Protein 8JAT (pdb70)

Structure (mmCIF, N/CA/C/O backbone):
data_8JAT
#
_entry.id   8JAT
#
_cell.length_a   111.311
_cell.length_b   111.311
_cell.length_c   80.399
_cell.angle_alpha   90.00
_cell.angle_beta   90.00
_cell.angle_gamma   120.00
#
_symmetry.space_group_name_H-M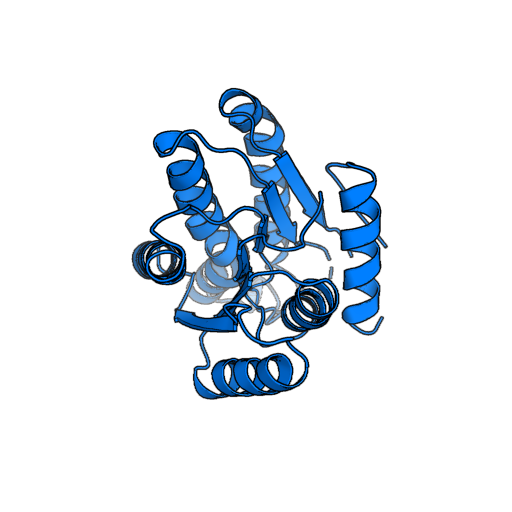   'P 61 2 2'
#
loop_
_entity.id
_entity.type
_entity.pdbx_description
1 polymer '3-ketodihydrosphingosine reductase TSC10'
2 non-polymer 'NADPH DIHYDRO-NICOTINAMIDE-ADENINE-DINUCLEOTIDE PHOSPHATE'
3 water water
#
loop_
_atom_site.group_PDB
_atom_site.id
_atom_site.type_symbol
_atom_site.label_atom_id
_atom_site.label_alt_id
_atom_site.label_comp_id
_atom_site.label_asym_id
_atom_site.label_entity_id
_atom_site.label_seq_id
_atom_site.pdbx_PDB_ins_code
_atom_site.Cartn_x
_atom_site.Cartn_y
_atom_site.Cartn_z
_atom_site.occupancy
_atom_site.B_iso_or_equiv
_atom_site.auth_seq_id
_atom_site.auth_comp_id
_atom_site.auth_asym_id
_atom_site.auth_atom_id
_atom_site.pdbx_PDB_model_num
ATOM 1 N N . TYR A 1 4 ? -4.320 -35.064 3.932 1.00 82.16 31 TYR A N 1
ATOM 2 C CA . TYR A 1 4 ? -3.021 -35.224 4.687 1.00 87.80 31 TYR A CA 1
ATOM 3 C C . TYR A 1 4 ? -3.257 -35.359 6.205 1.00 88.17 31 TYR A C 1
ATOM 4 O O . TYR A 1 4 ? -2.885 -34.430 6.955 1.00 75.06 31 TYR A O 1
ATOM 13 N N . ASP A 1 5 ? -3.840 -36.481 6.657 1.00 94.81 32 ASP A N 1
ATOM 14 C CA . ASP A 1 5 ? -3.852 -36.879 8.094 1.00 98.36 32 ASP A CA 1
ATOM 15 C C . ASP A 1 5 ? -2.821 -37.984 8.292 1.00 96.35 32 ASP A C 1
ATOM 16 O O . ASP A 1 5 ? -3.068 -39.142 7.943 1.00 83.98 32 ASP A O 1
ATOM 21 N N . PRO A 1 6 ? -1.649 -37.645 8.877 1.00 90.01 33 PRO A N 1
ATOM 22 C CA . PRO A 1 6 ? -0.567 -38.608 9.056 1.00 80.03 33 PRO A CA 1
ATOM 23 C C . PRO A 1 6 ? -0.856 -39.701 10.096 1.00 73.34 33 PRO A C 1
ATOM 24 O O . PRO A 1 6 ? -0.259 -40.759 10.001 1.00 66.22 33 PRO A O 1
ATOM 28 N N . ARG A 1 7 ? -1.762 -39.463 11.045 1.00 75.19 34 ARG A N 1
ATOM 29 C CA . ARG A 1 7 ? -1.940 -40.405 12.183 1.00 75.92 34 ARG A CA 1
ATOM 30 C C . ARG A 1 7 ? -2.445 -41.781 11.701 1.00 67.45 34 ARG A C 1
ATOM 31 O O . ARG A 1 7 ? -3.443 -41.853 10.952 1.00 63.34 34 ARG A O 1
ATOM 39 N N . GLY A 1 8 ? -1.773 -42.839 12.160 1.00 63.24 35 GLY A N 1
ATOM 40 C CA . GLY A 1 8 ? -2.096 -44.240 11.860 1.00 64.37 35 GLY A CA 1
ATOM 41 C C . GLY A 1 8 ? -1.652 -44.604 10.464 1.00 67.80 35 GLY A C 1
ATOM 42 O O . GLY A 1 8 ? -2.117 -45.638 9.965 1.00 72.01 35 GLY A O 1
ATOM 43 N N . LYS A 1 9 ? -0.770 -43.797 9.865 1.00 67.97 36 LYS A N 1
ATOM 44 C CA . LYS A 1 9 ? -0.302 -43.969 8.466 1.00 70.33 36 LYS A CA 1
ATOM 45 C C . LYS A 1 9 ? 1.185 -44.340 8.449 1.00 69.03 36 LYS A C 1
ATOM 46 O O . LYS A 1 9 ? 1.960 -43.711 9.192 1.00 79.86 36 LYS A O 1
ATOM 52 N N . HIS A 1 10 ? 1.573 -45.305 7.616 1.00 59.18 37 HIS A N 1
ATOM 53 C CA . HIS A 1 10 ? 2.988 -45.664 7.383 1.00 52.81 37 HIS A CA 1
ATOM 54 C C . HIS A 1 10 ? 3.692 -44.468 6.754 1.00 51.73 37 HIS A C 1
ATOM 55 O O . HIS A 1 10 ? 3.280 -44.065 5.673 1.00 48.97 37 HIS A O 1
ATOM 62 N N . CYS A 1 11 ? 4.711 -43.935 7.420 1.00 53.52 38 CYS A N 1
ATOM 63 C CA . CYS A 1 11 ? 5.500 -42.766 6.962 1.00 54.98 38 CYS A CA 1
ATOM 64 C C . CYS A 1 11 ? 6.953 -43.186 6.730 1.00 56.46 38 CYS A C 1
ATOM 65 O O . CYS A 1 11 ? 7.714 -43.209 7.703 1.00 62.18 38 CYS A O 1
ATOM 68 N N . TYR A 1 12 ? 7.321 -43.501 5.486 1.00 56.23 39 TYR A N 1
ATOM 69 C CA . TYR A 1 12 ? 8.662 -44.018 5.100 1.00 50.76 39 TYR A CA 1
ATOM 70 C C . TYR A 1 12 ? 9.533 -42.841 4.695 1.00 49.45 39 TYR A C 1
ATOM 71 O O . TYR A 1 12 ? 9.219 -42.211 3.693 1.00 52.87 39 TYR A O 1
ATOM 80 N N . ILE A 1 13 ? 10.572 -42.571 5.478 1.00 49.44 40 ILE A N 1
ATOM 81 C CA . ILE A 1 13 ? 11.357 -41.310 5.434 1.00 49.76 40 ILE A CA 1
ATOM 82 C C . ILE A 1 13 ? 12.814 -41.647 5.177 1.00 52.05 40 ILE A C 1
ATOM 83 O O . ILE A 1 13 ? 13.500 -42.056 6.134 1.00 55.40 40 ILE A O 1
ATOM 88 N N . THR A 1 14 ? 13.282 -41.428 3.953 1.00 50.89 41 THR A N 1
ATOM 89 C CA . THR A 1 14 ? 14.715 -41.596 3.600 1.00 46.02 41 THR A CA 1
ATOM 90 C C . THR A 1 14 ? 15.475 -40.445 4.274 1.00 44.73 41 THR A C 1
ATOM 91 O O . THR A 1 14 ? 14.887 -39.383 4.462 1.00 46.61 41 THR A O 1
ATOM 95 N N . GLY A 1 15 ? 16.706 -40.661 4.706 1.00 46.03 42 GLY A N 1
ATOM 96 C CA . GLY A 1 15 ? 17.502 -39.605 5.363 1.00 54.15 42 GLY A CA 1
ATOM 97 C C . GLY A 1 15 ? 16.923 -39.168 6.709 1.00 57.10 42 GLY A C 1
ATOM 98 O O . GLY A 1 15 ? 17.223 -38.026 7.159 1.00 58.73 42 GLY A O 1
ATOM 99 N N . GLY A 1 16 ? 16.171 -40.054 7.368 1.00 55.38 43 GLY A N 1
ATOM 100 C CA . GLY A 1 16 ? 15.480 -39.769 8.638 1.00 53.63 43 GLY A CA 1
ATOM 101 C C . GLY A 1 16 ? 16.385 -39.826 9.862 1.00 54.72 43 GLY A C 1
ATOM 102 O O . GLY A 1 16 ? 15.872 -39.565 10.967 1.00 55.73 43 GLY A O 1
ATOM 103 N N . SER A 1 17 ? 17.676 -40.141 9.706 1.00 54.85 44 SER A N 1
ATOM 104 C CA . SER A 1 17 ? 18.618 -40.328 10.840 1.00 54.10 44 SER A CA 1
ATOM 105 C C . SER A 1 17 ? 19.450 -39.063 11.068 1.00 52.46 44 SER A C 1
ATOM 106 O O . SER A 1 17 ? 20.252 -39.079 11.999 1.00 52.67 44 SER A O 1
ATOM 109 N N . SER A 1 18 ? 19.277 -38.026 10.243 1.00 56.41 45 SER A N 1
ATOM 110 C CA . SER A 1 18 ? 19.962 -36.711 10.358 1.00 60.80 45 SER A CA 1
ATOM 111 C C . SER A 1 18 ? 18.952 -35.582 10.138 1.00 63.88 45 SER A C 1
ATOM 112 O O . SER A 1 18 ? 17.757 -35.865 10.147 1.00 74.31 45 SER A O 1
ATOM 115 N N . GLY A 1 19 ? 19.442 -34.362 9.913 1.00 67.57 46 GLY A N 1
ATOM 116 C CA . GLY A 1 19 ? 18.716 -33.085 10.058 1.00 66.52 46 GLY A CA 1
ATOM 117 C C . GLY A 1 19 ? 17.223 -33.180 9.819 1.00 63.50 46 GLY A C 1
ATOM 118 O O . GLY A 1 19 ? 16.497 -33.658 10.719 1.00 66.02 46 GLY A O 1
ATOM 119 N N . LEU A 1 20 ? 16.773 -32.685 8.668 1.00 63.89 47 LEU A N 1
ATOM 120 C CA . LEU A 1 20 ? 15.334 -32.449 8.377 1.00 64.81 47 LEU A CA 1
ATOM 121 C C . LEU A 1 20 ? 14.542 -33.753 8.495 1.00 58.99 47 LEU A C 1
ATOM 122 O O . LEU A 1 20 ? 13.414 -33.686 8.975 1.00 56.37 47 LEU A O 1
ATOM 127 N N . GLY A 1 21 ? 15.106 -34.872 8.032 1.00 59.09 48 GLY A N 1
ATOM 128 C CA . GLY A 1 21 ? 14.454 -36.196 8.042 1.00 57.63 48 GLY A CA 1
ATOM 129 C C . GLY A 1 21 ? 14.158 -36.678 9.458 1.00 59.91 48 GLY A C 1
ATOM 130 O O . GLY A 1 21 ? 13.069 -37.236 9.681 1.00 59.30 48 GLY A O 1
ATOM 131 N N . LYS A 1 22 ? 15.095 -36.501 10.391 1.00 58.99 49 LYS A N 1
ATOM 132 C CA . LYS A 1 22 ? 14.902 -36.891 11.804 1.00 59.29 49 LYS A CA 1
ATOM 133 C C . LYS A 1 22 ? 13.761 -36.029 12.334 1.00 61.12 49 LYS A C 1
ATOM 134 O O . LYS A 1 22 ? 12.728 -36.584 12.757 1.00 68.23 49 LYS A O 1
ATOM 140 N N . ALA A 1 23 ? 13.939 -34.714 12.268 1.00 60.24 50 ALA A N 1
ATOM 141 C CA . ALA A 1 23 ? 12.930 -33.709 12.667 1.00 63.61 50 ALA A CA 1
ATOM 142 C C . ALA A 1 23 ? 11.512 -34.196 12.293 1.00 58.52 50 ALA A C 1
ATOM 143 O O . ALA A 1 23 ? 10.625 -34.295 13.175 1.00 58.75 50 ALA A O 1
ATOM 145 N N . LEU A 1 24 ? 11.313 -34.495 11.015 1.00 54.65 51 LEU A N 1
ATOM 146 C CA . LEU A 1 24 ? 10.014 -34.890 10.418 1.00 57.42 51 LEU A CA 1
ATOM 147 C C . LEU A 1 24 ? 9.459 -36.104 11.144 1.00 58.54 51 LEU A C 1
ATOM 148 O O . LEU A 1 24 ? 8.245 -36.132 11.357 1.00 63.02 51 LEU A O 1
ATOM 153 N N . ALA A 1 25 ? 10.311 -37.084 11.445 1.00 65.55 52 ALA A N 1
ATOM 154 C CA . ALA A 1 25 ? 9.949 -38.288 12.232 1.00 70.68 52 ALA A CA 1
ATOM 155 C C . ALA A 1 25 ? 9.491 -37.857 13.632 1.00 70.60 52 ALA A C 1
ATOM 156 O O . ALA A 1 25 ? 8.363 -38.244 14.034 1.00 68.68 52 ALA A O 1
ATOM 158 N N . GLU A 1 26 ? 10.304 -37.054 14.326 1.00 64.59 53 GLU A N 1
ATOM 159 C CA . GLU A 1 26 ? 9.938 -36.515 15.661 1.00 72.48 53 GLU A CA 1
ATOM 160 C C . GLU A 1 26 ? 8.435 -36.194 15.649 1.00 69.18 53 GLU A C 1
ATOM 161 O O . GLU A 1 26 ? 7.685 -36.764 16.459 1.00 67.61 53 GLU A O 1
ATOM 167 N N . ARG A 1 27 ? 7.972 -35.385 14.708 1.00 67.74 54 ARG A N 1
ATOM 168 C CA . ARG A 1 27 ? 6.589 -34.851 14.767 1.00 73.42 54 ARG A CA 1
ATOM 169 C C . ARG A 1 27 ? 5.591 -35.864 14.205 1.00 67.91 54 ARG A C 1
ATOM 170 O O . ARG A 1 27 ? 4.492 -35.981 14.764 1.00 72.77 54 ARG A O 1
ATOM 178 N N . LEU A 1 28 ? 5.943 -36.555 13.129 1.00 65.93 55 LEU A N 1
ATOM 179 C CA . LEU A 1 28 ? 5.052 -37.562 12.500 1.00 69.86 55 LEU A CA 1
ATOM 180 C C . LEU A 1 28 ? 4.735 -38.659 13.517 1.00 66.91 55 LEU A C 1
ATOM 181 O O . LEU A 1 28 ? 3.689 -39.299 13.359 1.00 57.92 55 LEU A O 1
ATOM 186 N N . VAL A 1 29 ? 5.614 -38.851 14.509 1.00 75.52 56 VAL A N 1
ATOM 187 C CA . VAL A 1 29 ? 5.373 -39.701 15.720 1.00 79.49 56 VAL A CA 1
ATOM 188 C C . VAL A 1 29 ? 4.435 -38.929 16.665 1.00 76.61 56 VAL A C 1
ATOM 189 O O . VAL A 1 29 ? 3.258 -39.337 16.791 1.00 70.79 56 VAL A O 1
ATOM 193 N N . LYS A 1 30 ? 4.926 -37.839 17.279 1.00 70.12 57 LYS A N 1
ATOM 194 C CA . LYS A 1 30 ? 4.168 -37.001 18.250 1.00 63.75 57 LYS A CA 1
ATOM 195 C C . LYS A 1 30 ? 2.697 -36.961 17.836 1.00 68.37 57 LYS A C 1
ATOM 196 O O . LYS A 1 30 ? 1.833 -36.959 18.726 1.00 81.15 57 LYS A O 1
ATOM 202 N 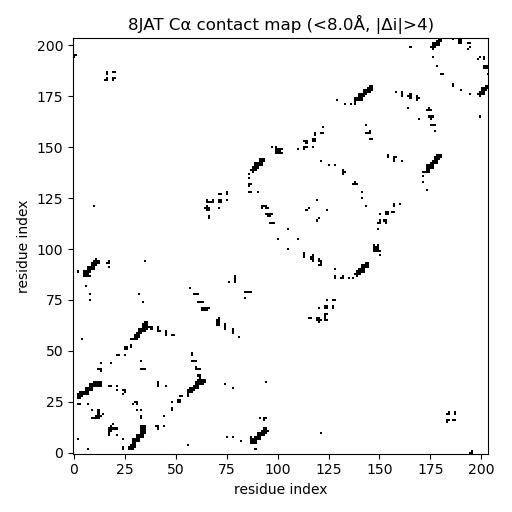N . GLN A 1 31 ? 2.441 -36.972 16.529 1.00 69.08 58 GLN A N 1
ATOM 203 C CA . GLN A 1 31 ? 1.088 -36.890 15.934 1.00 71.57 58 GLN A CA 1
ATOM 204 C C . GLN A 1 31 ? 0.419 -38.259 15.942 1.00 67.09 58 GLN A C 1
ATOM 205 O O . GLN A 1 31 ? -0.787 -38.287 16.178 1.00 77.90 58 GLN A O 1
ATOM 211 N N . GLY A 1 32 ? 1.159 -39.322 15.630 1.00 66.34 59 GLY A N 1
ATOM 212 C CA . GLY A 1 32 ? 0.742 -40.716 15.895 1.00 69.78 59 GLY A CA 1
ATOM 213 C C . GLY A 1 32 ? 0.757 -41.628 14.677 1.00 67.61 59 GLY A C 1
ATOM 214 O O . GLY A 1 32 ? -0.167 -42.477 14.580 1.00 58.95 59 GLY A O 1
ATOM 215 N N . ALA A 1 33 ? 1.809 -41.540 13.846 1.00 74.27 60 ALA A N 1
ATOM 216 C CA . ALA A 1 33 ? 1.998 -42.308 12.588 1.00 71.23 60 ALA A CA 1
ATOM 217 C C . ALA A 1 33 ? 2.745 -43.619 12.858 1.00 72.87 60 ALA A C 1
ATOM 218 O O . ALA A 1 33 ? 3.199 -43.835 13.986 1.00 83.89 60 ALA A O 1
ATOM 220 N N . HIS A 1 34 ? 2.896 -44.452 11.837 1.00 71.50 61 HIS A N 1
ATOM 221 C CA . HIS A 1 34 ? 3.913 -45.534 11.806 1.00 72.92 61 HIS A CA 1
ATOM 222 C C . HIS A 1 34 ? 5.112 -45.010 11.021 1.00 63.92 61 HIS A C 1
ATOM 223 O O . HIS A 1 34 ? 4.945 -44.718 9.828 1.00 63.85 61 HIS A O 1
ATOM 230 N N . VAL A 1 35 ? 6.252 -44.852 11.688 1.00 55.51 62 VAL A N 1
ATOM 231 C CA . VAL A 1 35 ? 7.402 -44.072 11.159 1.00 56.96 62 VAL A CA 1
ATOM 232 C C . VAL A 1 35 ? 8.587 -44.998 10.888 1.00 52.13 62 VAL A C 1
ATOM 233 O O . VAL A 1 35 ? 9.132 -45.579 11.830 1.00 47.75 62 VAL A O 1
ATOM 237 N N . THR A 1 36 ? 8.997 -45.071 9.623 1.00 55.42 63 THR A N 1
ATOM 238 C CA . THR A 1 36 ? 10.142 -45.885 9.147 1.00 54.62 63 THR A CA 1
ATOM 239 C C . THR A 1 36 ? 11.232 -44.964 8.592 1.00 49.84 63 THR A C 1
ATOM 240 O O . THR A 1 36 ? 10.973 -44.269 7.611 1.00 49.79 63 THR A O 1
ATOM 244 N N . ILE A 1 37 ? 12.382 -44.915 9.263 1.00 49.84 64 ILE A N 1
ATOM 245 C CA . ILE A 1 37 ? 13.553 -44.101 8.841 1.00 49.89 64 ILE A CA 1
ATOM 246 C C . ILE A 1 37 ? 14.510 -45.031 8.110 1.00 51.68 64 ILE A C 1
ATOM 247 O O . ILE A 1 37 ? 14.660 -46.200 8.519 1.00 48.70 64 ILE A O 1
ATOM 252 N N . VAL A 1 38 ? 15.104 -44.506 7.045 1.00 53.04 65 VAL A N 1
ATOM 253 C CA . VAL A 1 38 ? 16.158 -45.199 6.267 1.00 51.73 65 VAL A CA 1
ATOM 254 C C . VAL A 1 38 ? 17.391 -44.317 6.334 1.00 52.40 65 VAL A C 1
ATOM 255 O O . VAL A 1 38 ? 17.239 -43.084 6.422 1.00 55.62 65 VAL A O 1
ATOM 259 N N . GLY A 1 39 ? 18.550 -44.958 6.319 1.00 52.06 66 GLY A N 1
ATOM 260 C CA . GLY A 1 39 ? 19.871 -44.312 6.339 1.00 54.74 66 GLY A CA 1
ATOM 261 C C . GLY A 1 39 ? 20.910 -45.348 6.000 1.00 50.78 66 GLY A C 1
ATOM 262 O O . GLY A 1 39 ? 20.510 -46.500 5.785 1.00 51.59 66 GLY A O 1
ATOM 263 N N . ARG A 1 40 ? 22.182 -44.982 5.951 1.00 47.42 67 ARG A N 1
ATOM 264 C CA . ARG A 1 40 ? 23.238 -45.998 5.775 1.00 49.40 67 ARG A CA 1
ATOM 265 C C . ARG A 1 40 ? 23.727 -46.422 7.147 1.00 49.97 67 ARG A C 1
ATOM 266 O O . ARG A 1 40 ? 23.860 -47.631 7.355 1.00 53.85 67 ARG A O 1
ATOM 274 N N . ASP A 1 41 ? 23.970 -45.459 8.038 1.00 52.72 68 ASP A N 1
ATOM 275 C CA . ASP A 1 41 ? 24.616 -45.735 9.345 1.00 51.51 68 ASP A CA 1
ATOM 276 C C . ASP A 1 41 ? 23.617 -46.445 10.264 1.00 53.83 68 ASP A C 1
ATOM 277 O O . ASP A 1 41 ? 22.693 -45.768 10.784 1.00 55.30 68 ASP A O 1
ATOM 282 N N . SER A 1 42 ? 23.805 -47.758 10.443 1.00 50.60 69 SER A N 1
ATOM 283 C CA . SER A 1 42 ? 22.953 -48.625 11.293 1.00 50.37 69 SER A CA 1
ATOM 284 C C . SER A 1 42 ? 22.876 -48.048 12.711 1.00 49.18 69 SER A C 1
ATOM 285 O O . SER A 1 42 ? 21.766 -47.762 13.155 1.00 49.87 69 SER A O 1
ATOM 288 N N . LYS A 1 43 ? 24.002 -47.857 13.393 1.00 51.74 70 LYS A N 1
ATOM 289 C CA . LYS A 1 43 ? 23.987 -47.352 14.794 1.00 58.32 70 LYS A CA 1
ATOM 290 C C . LYS A 1 43 ? 23.302 -45.971 14.846 1.00 57.04 70 LYS A C 1
ATOM 291 O O . LYS A 1 43 ? 22.400 -45.767 15.717 1.00 51.14 70 LYS A O 1
ATOM 297 N N . LYS A 1 44 ? 23.671 -45.069 13.933 1.00 55.30 71 LYS A N 1
ATOM 298 C CA . LYS A 1 44 ? 23.105 -43.695 13.856 1.00 56.31 71 LYS A CA 1
ATOM 299 C C . LYS A 1 44 ? 21.572 -43.789 13.866 1.00 57.84 71 LYS A C 1
ATOM 300 O O . LYS A 1 44 ? 20.943 -43.119 14.715 1.00 59.21 71 LYS A O 1
ATOM 306 N N . ALA A 1 45 ? 21.007 -44.624 12.989 1.00 55.63 72 ALA A N 1
ATOM 307 C CA . ALA A 1 45 ? 19.549 -44.808 12.812 1.00 55.63 72 ALA A CA 1
ATOM 308 C C . ALA A 1 45 ? 18.939 -45.582 13.995 1.00 60.60 72 ALA A C 1
ATOM 309 O O . ALA A 1 45 ? 17.890 -45.124 14.522 1.00 58.38 72 ALA A O 1
ATOM 311 N N . GLU A 1 46 ? 19.541 -46.709 14.405 1.00 62.23 73 GLU A N 1
ATOM 312 C CA . GLU A 1 46 ? 18.962 -47.572 15.474 1.00 65.98 73 GLU A CA 1
ATOM 313 C C . GLU A 1 46 ? 19.054 -46.803 16.791 1.00 56.96 73 GLU A C 1
ATOM 314 O O . GLU A 1 46 ? 18.222 -47.071 17.666 1.00 55.63 73 GLU A O 1
ATOM 320 N N . GLY A 1 47 ? 19.952 -45.822 16.880 1.00 52.05 74 GLY A N 1
ATOM 321 C CA . GLY A 1 47 ? 19.940 -44.829 17.971 1.00 56.08 74 GLY A CA 1
ATOM 322 C C . GLY A 1 47 ? 18.664 -43.998 17.966 1.00 54.74 74 GLY A C 1
ATOM 323 O O . GLY A 1 47 ? 17.845 -44.104 18.910 1.00 53.44 74 GLY A O 1
ATOM 324 N N . VAL A 1 48 ? 18.490 -43.204 16.918 1.00 57.79 75 VAL A N 1
ATOM 325 C CA . VAL A 1 48 ? 17.290 -42.344 16.715 1.00 60.21 75 VAL A CA 1
ATOM 326 C C . VAL A 1 48 ? 16.033 -43.198 16.886 1.00 61.97 75 VAL A C 1
ATOM 327 O O . VAL A 1 48 ? 15.153 -42.766 17.628 1.00 62.13 75 VAL A O 1
ATOM 331 N N . VAL A 1 49 ? 15.960 -44.360 16.230 1.00 65.21 76 VAL A N 1
ATOM 332 C CA . VAL A 1 49 ? 14.823 -45.313 16.393 1.00 71.74 76 VAL A CA 1
ATOM 333 C C . VAL A 1 49 ? 14.363 -45.284 17.845 1.00 71.89 76 VAL A C 1
ATOM 334 O O . VAL A 1 49 ? 13.187 -44.975 18.070 1.00 71.88 76 VAL A O 1
ATOM 338 N N . GLU A 1 50 ? 15.260 -45.650 18.769 1.00 73.36 77 GLU A N 1
ATOM 339 C CA . GLU A 1 50 ? 14.908 -45.911 20.187 1.00 69.52 77 GLU A CA 1
ATOM 340 C C . GLU A 1 50 ? 14.610 -44.567 20.848 1.00 65.12 77 GLU A C 1
ATOM 341 O O . GLU A 1 50 ? 13.588 -44.504 21.574 1.00 60.18 77 GLU A O 1
ATOM 347 N N . GLU A 1 51 ? 15.387 -43.521 20.533 1.00 64.53 78 GLU A N 1
ATOM 348 C CA . GLU A 1 51 ? 15.068 -42.128 20.961 1.00 66.30 78 GLU A CA 1
ATOM 349 C C . GLU A 1 51 ? 13.580 -41.858 20.701 1.00 70.82 78 GLU A C 1
ATOM 350 O O . GLU A 1 51 ? 12.884 -41.498 21.651 1.00 79.60 78 GLU A O 1
ATOM 356 N N . LEU A 1 52 ? 13.107 -42.066 19.471 1.00 70.03 79 LEU A N 1
ATOM 357 C CA . LEU A 1 52 ? 11.683 -41.866 19.092 1.00 69.95 79 LEU A CA 1
ATOM 358 C C . LEU A 1 52 ? 10.820 -42.960 19.721 1.00 62.02 79 LEU A C 1
ATOM 359 O O . LEU A 1 52 ? 9.631 -42.719 19.897 1.00 59.99 79 LEU A O 1
ATOM 364 N N . LYS A 1 53 ? 11.357 -44.156 19.946 1.00 66.63 80 LYS A N 1
ATOM 365 C CA . LYS A 1 53 ? 10.542 -45.270 20.500 1.00 71.60 80 LYS A CA 1
ATOM 366 C C . LYS A 1 53 ? 10.047 -44.820 21.876 1.00 73.12 80 LYS A C 1
ATOM 367 O O . LYS A 1 53 ? 8.868 -45.088 22.194 1.00 71.93 80 LYS A O 1
ATOM 373 N N . ALA A 1 54 ? 10.907 -44.116 22.625 1.00 73.44 81 ALA A N 1
ATOM 374 C CA . ALA A 1 54 ? 10.613 -43.517 23.952 1.00 76.42 81 ALA A CA 1
ATOM 375 C C . ALA A 1 54 ? 9.214 -42.897 23.954 1.00 81.90 81 ALA A C 1
ATOM 376 O O . ALA A 1 54 ? 8.310 -43.366 24.690 1.00 87.33 81 ALA A O 1
ATOM 378 N N . ILE A 1 55 ? 9.061 -41.895 23.098 1.00 85.75 82 ILE A N 1
ATOM 379 C CA . ILE A 1 55 ? 7.980 -40.875 23.136 1.00 83.77 82 ILE A CA 1
ATOM 380 C C . ILE A 1 55 ? 6.773 -41.358 22.329 1.00 77.96 82 ILE A C 1
ATOM 381 O O . ILE A 1 55 ? 5.739 -40.690 22.380 1.00 92.92 82 ILE A O 1
ATOM 386 N N . ALA A 1 56 ? 6.897 -42.459 21.599 1.00 70.02 83 ALA A N 1
ATOM 387 C CA . ALA A 1 56 ? 5.749 -43.118 20.948 1.00 78.99 83 ALA A CA 1
ATOM 388 C C . ALA A 1 56 ? 4.822 -43.652 22.036 1.00 88.30 83 ALA A C 1
ATOM 389 O O . ALA A 1 56 ? 5.335 -44.064 23.097 1.00 104.61 83 ALA A O 1
ATOM 391 N N . ALA A 1 57 ? 3.513 -43.617 21.785 1.00 90.90 84 ALA A N 1
ATOM 392 C CA . ALA A 1 57 ? 2.498 -44.399 22.524 1.00 93.70 84 ALA A CA 1
ATOM 393 C C . ALA A 1 57 ? 2.579 -45.849 22.049 1.00 94.25 84 ALA A C 1
ATOM 394 O O . ALA A 1 57 ? 2.800 -46.098 20.866 1.00 101.26 84 ALA A O 1
ATOM 396 N N . PRO A 1 58 ? 2.439 -46.858 22.940 1.00 95.30 85 PRO A N 1
ATOM 397 C CA . PRO A 1 58 ? 2.435 -48.263 22.519 1.00 91.23 85 PRO A CA 1
ATOM 398 C C . PRO A 1 58 ? 1.688 -48.555 21.207 1.00 83.86 85 PRO A C 1
ATOM 399 O O . PRO A 1 58 ? 0.749 -47.841 20.890 1.00 91.05 85 PRO A O 1
ATOM 403 N N . GLY A 1 59 ? 2.150 -49.570 20.468 1.00 77.78 86 GLY A N 1
ATOM 404 C CA . GLY A 1 59 ? 1.476 -50.138 19.280 1.00 78.55 86 GLY A CA 1
ATOM 405 C C . GLY A 1 59 ? 1.802 -49.408 17.982 1.00 74.87 86 GLY A C 1
ATOM 406 O O . GLY A 1 59 ? 1.330 -49.875 16.919 1.00 67.63 86 GLY A O 1
ATOM 407 N N . GLN A 1 60 ? 2.563 -48.307 18.0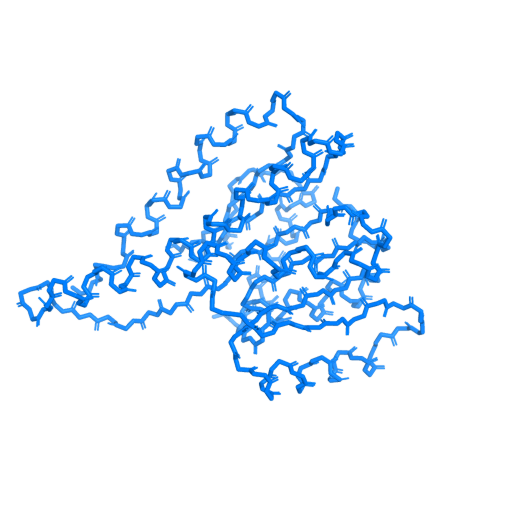56 1.00 76.15 87 GLN A N 1
ATOM 408 C CA . GLN A 1 60 ? 3.071 -47.528 16.886 1.00 77.99 87 GLN A CA 1
ATOM 409 C C . GLN A 1 60 ? 4.294 -48.243 16.295 1.00 77.18 87 GLN A C 1
ATOM 410 O O . GLN A 1 60 ? 5.340 -48.241 16.976 1.00 87.51 87 GLN A O 1
ATOM 416 N N . ILE A 1 61 ? 4.210 -48.814 15.089 1.00 68.31 88 ILE A N 1
ATOM 417 C CA . ILE A 1 61 ? 5.402 -49.439 14.435 1.00 68.04 88 ILE A CA 1
ATOM 418 C C . ILE A 1 61 ? 6.444 -48.340 14.177 1.00 69.94 88 ILE A C 1
ATOM 419 O O . ILE A 1 61 ? 6.151 -47.486 13.307 1.00 76.32 88 ILE A O 1
ATOM 424 N N . ILE A 1 62 ? 7.596 -48.358 14.878 1.00 66.23 89 ILE A N 1
ATOM 425 C CA . ILE A 1 62 ? 8.715 -47.377 14.685 1.00 64.24 89 ILE A CA 1
ATOM 426 C C . ILE A 1 62 ? 10.025 -48.092 14.329 1.00 59.10 89 ILE A C 1
ATOM 427 O O . ILE A 1 62 ? 10.895 -48.213 15.216 1.00 57.51 89 ILE A O 1
ATOM 432 N N . GLN A 1 63 ? 10.206 -48.470 13.061 1.00 53.35 90 GLN A N 1
ATOM 433 C CA . GLN A 1 63 ? 11.378 -49.281 12.629 1.00 52.67 90 GLN A CA 1
ATOM 434 C C . GLN A 1 63 ? 12.357 -48.398 11.868 1.00 49.99 90 GLN A C 1
ATOM 435 O O . GLN A 1 63 ? 12.080 -47.197 11.725 1.00 50.18 90 GLN A O 1
ATOM 441 N N . CYS A 1 64 ? 13.484 -48.986 11.474 1.00 48.92 91 CYS A N 1
ATOM 442 C CA . CYS A 1 64 ? 14.534 -48.339 10.650 1.00 51.46 91 CYS A CA 1
ATOM 443 C C . CYS A 1 64 ? 15.256 -49.396 9.815 1.00 48.05 91 CYS A C 1
ATOM 444 O O . CYS A 1 64 ? 15.225 -50.567 10.202 1.00 48.89 91 CYS A O 1
ATOM 447 N N . ILE A 1 65 ? 15.922 -48.958 8.750 1.00 46.10 92 ILE A N 1
ATOM 448 C CA . ILE A 1 65 ? 16.495 -49.820 7.685 1.00 47.27 92 ILE A CA 1
ATOM 449 C C . ILE A 1 65 ? 17.809 -49.201 7.189 1.00 49.79 92 ILE A C 1
ATOM 450 O O . ILE A 1 65 ? 17.782 -48.011 6.814 1.00 57.53 92 ILE A O 1
ATOM 455 N N . ALA A 1 66 ? 18.912 -49.962 7.195 1.00 46.40 93 ALA A N 1
ATOM 456 C CA . ALA A 1 66 ? 20.235 -49.532 6.673 1.00 48.16 93 ALA A CA 1
ATOM 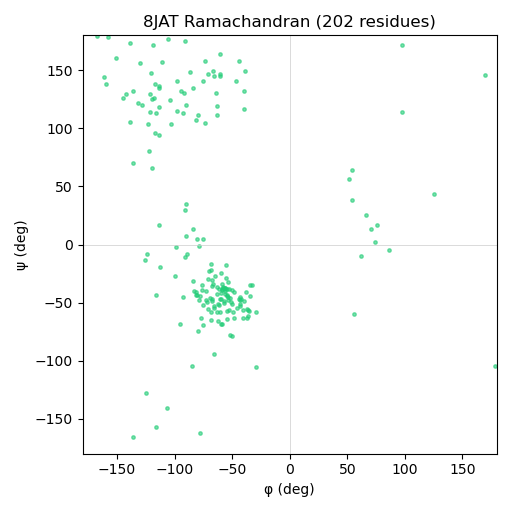457 C C . ALA A 1 66 ? 20.363 -49.906 5.185 1.00 47.48 93 ALA A C 1
ATOM 458 O O . ALA A 1 66 ? 20.292 -51.112 4.850 1.00 51.41 93 ALA A O 1
ATOM 460 N N . ALA A 1 67 ? 20.558 -48.920 4.310 1.00 45.23 94 ALA A N 1
ATOM 461 C CA . ALA A 1 67 ? 20.608 -49.136 2.846 1.00 46.76 94 ALA A CA 1
ATOM 462 C C . ALA A 1 67 ? 21.327 -47.982 2.160 1.00 45.19 94 ALA A C 1
ATOM 463 O O . ALA A 1 67 ? 21.030 -46.833 2.484 1.00 45.39 94 ALA A O 1
ATOM 465 N N . ASP A 1 68 ? 22.170 -48.286 1.183 1.00 44.42 95 ASP A N 1
ATOM 466 C CA . ASP A 1 68 ? 22.658 -47.270 0.224 1.00 47.38 95 ASP A CA 1
ATOM 467 C C . ASP A 1 68 ? 21.605 -47.063 -0.872 1.00 43.86 95 ASP A C 1
ATOM 468 O O . ASP A 1 68 ? 21.466 -47.918 -1.742 1.00 42.44 95 ASP A O 1
ATOM 473 N N . LEU A 1 69 ? 20.917 -45.933 -0.850 1.00 41.75 96 LEU A N 1
ATOM 474 C CA . LEU A 1 69 ? 19.767 -45.664 -1.738 1.00 44.27 96 LEU A CA 1
ATOM 475 C C . LEU A 1 69 ? 20.252 -45.142 -3.087 1.00 44.46 96 LEU A C 1
ATOM 476 O O . LEU A 1 69 ? 19.421 -44.658 -3.879 1.00 54.13 96 LEU A O 1
ATOM 481 N N . THR A 1 70 ? 21.543 -45.268 -3.346 1.00 41.03 97 THR A N 1
ATOM 482 C CA . THR A 1 70 ? 22.146 -45.045 -4.674 1.00 41.68 97 THR A CA 1
ATOM 483 C C . THR A 1 70 ? 22.185 -46.347 -5.480 1.00 45.39 97 THR A C 1
ATOM 484 O O . THR A 1 70 ? 22.528 -46.288 -6.657 1.00 52.52 97 THR A O 1
ATOM 488 N N . SER A 1 71 ? 21.914 -47.490 -4.858 1.00 50.17 98 SER A N 1
ATOM 489 C CA . SER A 1 71 ? 21.680 -48.772 -5.567 1.00 50.36 98 SER A CA 1
ATOM 490 C C . SER A 1 71 ? 20.187 -48.918 -5.830 1.00 53.01 98 SER A C 1
ATOM 491 O O . SER A 1 71 ? 19.382 -48.766 -4.913 1.00 51.22 98 SER A O 1
ATOM 494 N N . PRO A 1 72 ? 19.782 -49.238 -7.082 1.00 57.05 99 PRO A N 1
ATOM 495 C CA . PRO A 1 72 ? 18.385 -49.518 -7.399 1.00 57.45 99 PRO A CA 1
ATOM 496 C C . PRO A 1 72 ? 17.835 -50.640 -6.517 1.00 54.31 99 PRO A C 1
ATOM 497 O O . PRO A 1 72 ? 16.717 -50.522 -6.069 1.00 54.51 99 PRO A O 1
ATOM 501 N N . ILE A 1 73 ? 18.653 -51.669 -6.281 1.00 51.11 100 ILE A N 1
ATOM 502 C CA . ILE A 1 73 ? 18.234 -52.922 -5.585 1.00 51.15 100 ILE A CA 1
ATOM 503 C C . ILE A 1 73 ? 18.035 -52.613 -4.095 1.00 51.61 100 ILE A C 1
ATOM 504 O O . ILE A 1 73 ? 16.966 -52.979 -3.543 1.00 54.38 100 ILE A O 1
ATOM 509 N N . ALA A 1 74 ? 19.017 -51.959 -3.467 1.00 46.85 101 ALA A N 1
ATOM 510 C CA . ALA A 1 74 ? 18.925 -51.496 -2.070 1.00 43.99 101 ALA A CA 1
ATOM 511 C C . ALA A 1 74 ? 17.645 -50.658 -1.915 1.00 43.46 101 ALA A C 1
ATOM 512 O O . ALA A 1 74 ? 16.776 -51.002 -1.114 1.00 40.94 101 ALA A O 1
ATOM 514 N N . SER A 1 75 ? 17.503 -49.611 -2.716 1.00 43.98 102 SER A N 1
ATOM 515 C CA . SER A 1 75 ? 16.305 -48.742 -2.718 1.00 45.32 102 SER A CA 1
ATOM 516 C C . SER A 1 75 ? 15.042 -49.616 -2.777 1.00 45.30 102 SER A C 1
ATOM 517 O O . SER A 1 75 ? 14.048 -49.290 -2.088 1.00 45.62 102 SER A O 1
ATOM 520 N N . THR A 1 76 ? 15.065 -50.679 -3.582 1.00 44.93 103 THR A N 1
ATOM 521 C CA . THR A 1 76 ? 13.865 -51.493 -3.904 1.00 46.07 103 THR A CA 1
ATOM 522 C C . THR A 1 76 ? 13.580 -52.426 -2.727 1.00 47.10 103 THR A C 1
ATOM 523 O O . THR A 1 76 ? 12.424 -52.468 -2.267 1.00 47.38 103 THR A O 1
ATOM 527 N N . ASN A 1 77 ? 14.612 -53.108 -2.232 1.00 47.56 104 ASN A N 1
ATOM 528 C CA . ASN A 1 77 ? 14.527 -54.012 -1.056 1.00 46.16 104 ASN A CA 1
ATOM 529 C C . ASN A 1 77 ? 14.147 -53.256 0.211 1.00 45.67 104 ASN A C 1
ATOM 530 O O . ASN A 1 77 ? 13.461 -53.846 1.034 1.00 49.39 104 ASN A O 1
ATOM 535 N N . ALA A 1 78 ? 14.619 -52.030 0.388 1.00 46.04 105 ALA A N 1
ATOM 536 C CA . ALA A 1 78 ? 14.339 -51.230 1.597 1.00 51.01 105 ALA A CA 1
ATOM 537 C C . ALA A 1 78 ? 12.829 -51.025 1.726 1.00 53.83 105 ALA A C 1
ATOM 538 O O . ALA A 1 78 ? 12.228 -51.589 2.636 1.00 58.65 105 ALA A O 1
ATOM 540 N N . ILE A 1 79 ? 12.237 -50.247 0.828 1.00 60.07 106 ILE A N 1
ATOM 541 C CA . ILE A 1 79 ? 10.783 -49.906 0.842 1.00 60.44 106 ILE A CA 1
ATOM 542 C C . ILE A 1 79 ? 9.966 -51.198 0.985 1.00 52.97 106 ILE A C 1
ATOM 543 O O . ILE A 1 79 ? 8.959 -51.185 1.708 1.00 50.41 106 ILE A O 1
ATOM 548 N N . HIS A 1 80 ? 10.388 -52.276 0.326 1.00 48.53 107 HIS A N 1
ATOM 549 C CA . HIS A 1 80 ? 9.688 -53.579 0.385 1.00 51.05 107 HIS A CA 1
ATOM 550 C C . HIS A 1 80 ? 9.785 -54.123 1.819 1.00 51.60 107 HIS A C 1
ATOM 551 O O . HIS A 1 80 ? 8.722 -54.381 2.406 1.00 61.05 107 HIS A O 1
ATOM 558 N N . ALA A 1 81 ? 10.989 -54.209 2.391 1.00 49.63 108 ALA A N 1
ATOM 559 C CA . ALA A 1 81 ? 11.256 -54.553 3.812 1.00 47.42 108 ALA A CA 1
ATOM 560 C C . ALA A 1 81 ? 10.301 -53.834 4.774 1.00 46.05 108 ALA A C 1
ATOM 561 O O . ALA A 1 81 ? 9.773 -54.488 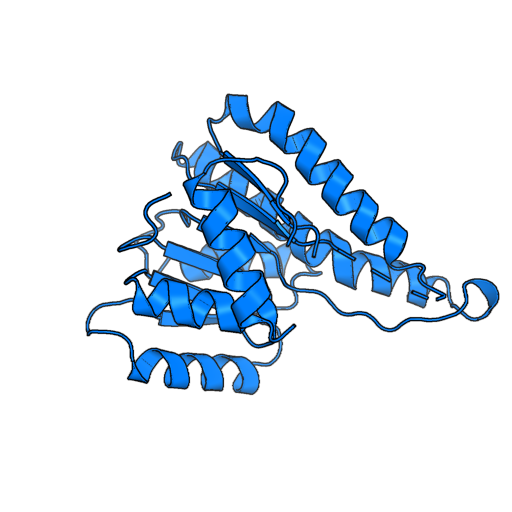5.662 1.00 44.36 108 ALA A O 1
ATOM 563 N N . ALA A 1 82 ? 10.106 -52.529 4.616 1.00 51.70 109 ALA A N 1
ATOM 564 C CA . ALA A 1 82 ? 9.414 -51.658 5.598 1.00 61.61 109 ALA A CA 1
ATOM 565 C C . ALA A 1 82 ? 7.894 -51.868 5.559 1.00 69.75 109 ALA A C 1
ATOM 566 O O . ALA A 1 82 ? 7.182 -51.139 6.276 1.00 75.86 109 ALA A O 1
ATOM 568 N N . CYS A 1 83 ? 7.399 -52.817 4.766 1.00 76.68 110 CYS A N 1
ATOM 569 C CA . CYS A 1 83 ? 5.944 -53.086 4.642 1.00 82.74 110 CYS A CA 1
ATOM 570 C C . CYS A 1 83 ? 5.610 -54.549 4.954 1.00 88.81 110 CYS A C 1
ATOM 571 O O . CYS A 1 83 ? 4.406 -54.850 5.058 1.00 102.68 110 CYS A O 1
ATOM 574 N N . LYS A 1 84 ? 6.610 -55.421 5.121 1.00 81.82 111 LYS A N 1
ATOM 575 C CA . LYS A 1 84 ? 6.390 -56.776 5.687 1.00 78.95 111 LYS A CA 1
ATOM 576 C C . LYS A 1 84 ? 5.737 -56.602 7.061 1.00 79.98 111 LYS A C 1
ATOM 577 O O . LYS A 1 84 ? 4.689 -57.195 7.310 1.00 86.82 111 LYS A O 1
ATOM 583 N N . PRO A 1 85 ? 6.260 -55.727 7.956 1.00 75.59 112 PRO A N 1
ATOM 584 C CA . PRO A 1 85 ? 5.585 -55.402 9.210 1.00 70.25 112 PRO A CA 1
ATOM 585 C C . PRO A 1 85 ? 4.193 -54.817 8.978 1.00 68.33 112 PRO A C 1
ATOM 586 O O . PRO A 1 85 ? 3.309 -55.119 9.741 1.00 71.16 112 PRO A O 1
ATOM 590 N N . HIS A 1 86 ? 4.052 -53.980 7.948 1.00 65.70 113 HIS A N 1
ATOM 591 C CA . HIS A 1 86 ? 2.790 -53.268 7.615 1.00 62.88 113 HIS A CA 1
ATOM 592 C C . HIS A 1 86 ? 1.923 -54.097 6.655 1.00 68.68 113 HIS A C 1
ATOM 593 O O . HIS A 1 86 ? 1.224 -53.497 5.806 1.00 66.68 113 HIS A O 1
ATOM 600 N N . ALA A 1 87 ? 1.935 -55.426 6.781 1.00 71.24 114 ALA A N 1
ATOM 601 C CA . ALA A 1 87 ? 0.999 -56.310 6.052 1.00 74.65 114 ALA A CA 1
ATOM 602 C C . ALA A 1 87 ? 1.080 -56.023 4.552 1.00 80.16 114 ALA A C 1
ATOM 603 O O . ALA A 1 87 ? 0.018 -55.976 3.908 1.00 91.65 114 ALA A O 1
ATOM 605 N N . ASP A 1 88 ? 2.280 -55.757 4.036 1.00 78.37 115 ASP A N 1
ATOM 606 C CA . ASP A 1 88 ? 2.537 -55.515 2.592 1.00 74.93 115 ASP A CA 1
ATOM 607 C C . ASP A 1 88 ? 1.782 -54.265 2.088 1.00 73.22 115 ASP A C 1
ATOM 608 O O . ASP A 1 88 ? 2.103 -53.821 0.966 1.00 62.24 115 ASP A O 1
ATOM 613 N N . GLN A 1 89 ? 0.864 -53.671 2.871 1.00 76.85 116 GLN A N 1
ATOM 614 C CA . GLN A 1 89 ? 0.384 -52.281 2.629 1.00 81.81 116 GLN A CA 1
ATOM 615 C C . GLN A 1 89 ? 1.596 -51.442 2.208 1.00 80.73 116 GLN A C 1
ATOM 616 O O . GLN A 1 89 ? 2.528 -51.279 3.041 1.00 83.83 116 GLN A O 1
ATOM 622 N N . ALA A 1 90 ? 1.586 -50.919 0.982 1.00 72.82 117 ALA A N 1
ATOM 623 C CA . ALA A 1 90 ? 2.487 -49.830 0.549 1.00 70.71 117 ALA A CA 1
ATOM 624 C C . ALA A 1 90 ? 2.532 -48.767 1.643 1.00 72.60 117 ALA A C 1
ATOM 625 O O . ALA A 1 90 ? 1.622 -48.655 2.465 1.00 76.31 117 ALA A O 1
ATOM 627 N N . PRO A 1 91 ? 3.587 -47.932 1.694 1.00 75.02 118 PRO A N 1
ATOM 628 C CA . PRO A 1 91 ? 3.553 -46.746 2.537 1.00 69.90 118 PRO A CA 1
ATOM 629 C C . PRO A 1 91 ? 2.399 -45.861 2.058 1.00 66.10 118 PRO A C 1
ATOM 630 O O . PRO A 1 91 ? 1.886 -46.072 0.974 1.00 63.33 118 PRO A O 1
ATOM 634 N N . ASP A 1 92 ? 2.006 -44.911 2.893 1.00 67.23 119 ASP A N 1
ATOM 635 C CA . ASP A 1 92 ? 1.095 -43.813 2.498 1.00 67.89 119 ASP A CA 1
ATOM 636 C C . ASP A 1 92 ? 1.981 -42.637 2.123 1.00 62.58 119 ASP A C 1
ATOM 637 O O . ASP A 1 92 ? 2.070 -42.342 0.945 1.00 74.79 119 ASP A O 1
ATOM 642 N N . TYR A 1 93 ? 2.657 -42.052 3.102 1.00 61.49 120 TYR A N 1
ATOM 643 C CA . TYR A 1 93 ? 3.450 -40.812 2.945 1.00 63.50 120 TYR A CA 1
ATOM 644 C C . TYR A 1 93 ? 4.929 -41.202 2.908 1.00 59.68 120 TYR A C 1
ATOM 645 O O . TYR A 1 93 ? 5.417 -41.877 3.828 1.00 60.55 120 TYR A O 1
ATOM 654 N N . VAL A 1 94 ? 5.603 -40.793 1.833 1.00 56.29 121 VAL A N 1
ATOM 655 C CA . VAL A 1 94 ? 7.043 -41.055 1.570 1.00 50.02 121 VAL A CA 1
ATOM 656 C C . VAL A 1 94 ? 7.760 -39.716 1.453 1.00 46.78 121 VAL A C 1
ATOM 657 O O . VAL A 1 94 ? 7.338 -38.920 0.627 1.00 41.46 121 VAL A O 1
ATOM 661 N N . TYR A 1 95 ? 8.808 -39.522 2.258 1.00 51.19 122 TYR A N 1
ATOM 662 C CA . TYR A 1 95 ? 9.594 -38.273 2.432 1.00 50.22 122 TYR A CA 1
ATOM 663 C C . TYR A 1 95 ? 11.035 -38.564 1.997 1.00 52.13 122 TYR A C 1
ATOM 664 O O . TYR A 1 95 ? 11.637 -39.548 2.513 1.00 49.66 122 TYR A O 1
ATOM 673 N N . LEU A 1 96 ? 11.557 -37.753 1.066 1.00 50.95 123 LEU A N 1
ATOM 674 C CA . LEU A 1 96 ? 12.841 -37.990 0.356 1.00 48.66 123 LEU A CA 1
ATOM 675 C C . LEU A 1 96 ? 13.833 -36.899 0.772 1.00 48.40 123 LEU A C 1
ATOM 676 O O . LEU A 1 96 ? 13.800 -35.798 0.185 1.00 52.60 123 LEU A O 1
ATOM 681 N N . CYS A 1 97 ? 14.653 -37.206 1.783 1.00 49.55 124 CYS A N 1
ATOM 682 C CA . CYS A 1 97 ? 15.554 -36.267 2.507 1.00 54.54 124 CYS A CA 1
ATOM 683 C C . CYS A 1 97 ? 17.005 -36.752 2.509 1.00 57.88 124 CYS A C 1
ATOM 684 O O . CYS A 1 97 ? 17.889 -35.945 2.885 1.00 66.70 124 CYS A O 1
ATOM 687 N N . ALA A 1 98 ? 17.246 -38.012 2.140 1.00 54.82 125 ALA A N 1
ATOM 688 C CA . ALA A 1 98 ? 18.601 -38.520 1.841 1.00 54.51 125 ALA A CA 1
ATOM 689 C C . ALA A 1 98 ? 19.332 -37.518 0.923 1.00 53.80 125 ALA A C 1
ATOM 690 O O . ALA A 1 98 ? 18.715 -36.918 0.043 1.00 51.68 125 ALA A O 1
ATOM 692 N N . GLY A 1 99 ? 20.616 -37.304 1.164 1.00 56.97 126 GLY A N 1
ATOM 693 C CA . GLY A 1 99 ? 21.426 -36.288 0.478 1.00 60.60 126 GLY A CA 1
ATOM 694 C C . GLY A 1 99 ? 22.762 -36.131 1.171 1.00 66.65 126 GLY A C 1
ATOM 695 O O . GLY A 1 99 ? 22.822 -36.328 2.408 1.00 68.69 126 GLY A O 1
ATOM 696 N N . PHE A 1 100 ? 23.807 -35.863 0.395 1.00 72.34 127 PHE A N 1
ATOM 697 C CA . PHE A 1 100 ? 25.103 -35.349 0.892 1.00 82.32 127 PHE A CA 1
ATOM 698 C C . PHE A 1 100 ? 25.456 -34.137 0.028 1.00 85.01 127 PHE A C 1
ATOM 699 O O . PHE A 1 100 ? 24.935 -34.029 -1.096 1.00 90.56 127 PHE A O 1
ATOM 707 N N . SER A 1 101 ? 26.276 -33.233 0.561 1.00 89.19 128 SER A N 1
ATOM 708 C CA . SER A 1 101 ? 26.781 -32.034 -0.152 1.00 90.57 128 SER A CA 1
ATOM 709 C C . SER A 1 101 ? 28.262 -31.829 0.176 1.00 93.96 128 SER A C 1
ATOM 710 O O . SER A 1 101 ? 28.561 -31.381 1.291 1.00 96.53 128 SER A O 1
ATOM 713 N N . ARG A 1 102 ? 29.140 -32.155 -0.775 1.00 99.20 129 ARG A N 1
ATOM 714 C CA . ARG A 1 102 ? 30.623 -32.167 -0.637 1.00 97.92 129 ARG A CA 1
ATOM 715 C C . ARG A 1 102 ? 31.166 -31.167 -1.652 1.00 86.08 129 ARG A C 1
ATOM 716 O O . ARG A 1 102 ? 31.840 -31.557 -2.599 1.00 81.79 129 ARG A O 1
ATOM 724 N N . PRO A 1 103 ? 30.882 -29.854 -1.496 1.00 79.63 130 PRO A N 1
ATOM 725 C CA . PRO A 1 103 ? 31.007 -28.886 -2.591 1.00 83.59 130 PRO A CA 1
ATOM 726 C C . PRO A 1 103 ? 32.446 -28.647 -3.071 1.00 86.73 130 PRO A C 1
ATOM 727 O O . PRO A 1 103 ? 33.341 -28.738 -2.255 1.00 101.04 130 PRO A O 1
ATOM 731 N N . LYS A 1 104 ? 32.630 -28.327 -4.359 1.00 79.83 131 LYS A N 1
ATOM 732 C CA . LYS A 1 104 ? 33.967 -28.265 -5.014 1.00 76.68 131 LYS A CA 1
ATOM 733 C C . LYS A 1 104 ? 33.920 -27.383 -6.270 1.00 81.50 131 LYS A C 1
ATOM 734 O O . LYS A 1 104 ? 32.831 -26.832 -6.592 1.00 84.50 131 LYS A O 1
ATOM 740 N N . LEU A 1 105 ? 35.070 -27.225 -6.934 1.00 80.08 132 LEU A N 1
ATOM 741 C CA . LEU A 1 105 ? 35.189 -26.537 -8.249 1.00 78.41 132 LEU A CA 1
ATOM 742 C C . LEU A 1 105 ? 35.132 -27.564 -9.370 1.00 73.56 132 LEU A C 1
ATOM 743 O O . LEU A 1 105 ? 35.867 -28.564 -9.323 1.00 72.22 132 LEU A O 1
ATOM 748 N N . PHE A 1 106 ? 34.303 -27.275 -10.358 1.00 70.76 133 PHE A N 1
ATOM 749 C CA . PHE A 1 106 ? 34.196 -28.051 -11.608 1.00 68.36 133 PHE A CA 1
ATOM 750 C C . PHE A 1 106 ? 35.589 -28.524 -12.026 1.00 61.95 133 PHE A C 1
ATOM 751 O O . PHE A 1 106 ? 35.797 -29.744 -12.026 1.00 55.49 133 PHE A O 1
ATOM 759 N N . VAL A 1 107 ? 36.504 -27.600 -12.340 1.00 67.41 134 VAL A N 1
ATOM 760 C CA . VAL A 1 107 ? 37.862 -27.933 -12.885 1.00 76.32 134 VAL A CA 1
ATOM 761 C C . VAL A 1 107 ? 38.593 -28.844 -11.898 1.00 84.49 134 VAL A C 1
ATOM 762 O O . VAL A 1 107 ? 39.307 -29.758 -12.371 1.00 83.80 134 VAL A O 1
ATOM 766 N N . GLU A 1 108 ? 38.416 -28.595 -10.592 1.00 92.55 135 GLU A N 1
ATOM 767 C CA . GLU A 1 108 ? 39.030 -29.379 -9.485 1.00 85.31 135 GLU A CA 1
ATOM 768 C C . GLU A 1 108 ? 38.493 -30.821 -9.472 1.00 69.93 135 GLU A C 1
ATOM 769 O O . GLU A 1 108 ? 39.228 -31.686 -9.011 1.00 62.41 135 GLU A O 1
ATOM 775 N N . THR A 1 109 ? 37.274 -31.065 -9.973 1.00 64.26 136 THR A N 1
ATOM 776 C CA . THR A 1 109 ? 36.489 -32.326 -9.808 1.00 59.09 136 THR A CA 1
ATOM 777 C C . THR A 1 109 ? 36.858 -33.412 -10.836 1.00 55.35 136 THR A C 1
ATOM 778 O O . THR A 1 109 ? 36.904 -33.092 -12.046 1.00 50.32 136 THR A O 1
ATOM 782 N N . THR A 1 110 ? 37.035 -34.663 -10.385 1.00 52.24 137 THR A N 1
ATOM 783 C CA . THR A 1 110 ? 37.144 -35.864 -11.264 1.00 56.84 137 THR A CA 1
ATOM 784 C C . THR A 1 110 ? 35.763 -36.220 -11.830 1.00 57.22 137 THR A C 1
ATOM 785 O O . THR A 1 110 ? 34.737 -35.846 -11.221 1.00 55.15 137 THR A O 1
ATOM 789 N N . LYS A 1 111 ? 35.732 -36.947 -12.946 1.00 56.20 138 LYS A N 1
ATOM 790 C CA . LYS A 1 111 ? 34.453 -37.305 -13.606 1.00 56.72 138 LYS A CA 1
ATOM 791 C C . LYS A 1 111 ? 33.718 -38.265 -12.675 1.00 50.13 138 LYS A C 1
ATOM 792 O O . LYS A 1 111 ? 32.484 -38.185 -12.597 1.00 49.46 138 LYS A O 1
ATOM 798 N N . GLN A 1 112 ? 34.474 -39.124 -11.996 1.00 46.77 139 GLN A N 1
ATOM 799 C CA . GLN A 1 112 ? 33.951 -40.081 -10.994 1.00 46.44 139 GLN A CA 1
ATOM 800 C C . GLN A 1 112 ? 33.420 -39.316 -9.776 1.00 44.68 139 GLN A C 1
ATOM 801 O O . GLN A 1 112 ? 32.413 -39.748 -9.197 1.00 42.49 139 GLN A O 1
ATOM 807 N N . GLU A 1 113 ? 34.041 -38.193 -9.427 1.00 44.50 140 GLU A N 1
ATOM 808 C CA . GLU A 1 113 ? 33.491 -37.274 -8.403 1.00 45.65 140 GLU A CA 1
ATOM 809 C C . GLU A 1 113 ? 32.119 -36.760 -8.852 1.00 43.59 140 GLU A C 1
ATOM 810 O O . GLU A 1 113 ? 31.218 -36.849 -8.056 1.00 48.12 140 GLU A O 1
ATOM 816 N N . LEU A 1 114 ? 31.941 -36.304 -10.088 1.00 47.03 141 LEU A N 1
ATOM 817 C CA . LEU A 1 114 ? 30.635 -35.760 -10.567 1.00 48.96 141 LEU A CA 1
ATOM 818 C C . LEU A 1 114 ? 29.545 -36.832 -10.529 1.00 47.47 141 LEU A C 1
ATOM 819 O O . LEU A 1 114 ? 28.431 -36.543 -10.053 1.00 44.13 141 LEU A O 1
ATOM 824 N N . LYS A 1 115 ? 29.824 -37.995 -11.108 1.00 52.02 142 LYS A N 1
ATOM 825 C CA . LYS A 1 115 ? 28.871 -39.130 -11.130 1.00 57.38 142 LYS A CA 1
ATOM 826 C C . LYS A 1 115 ? 28.451 -39.387 -9.678 1.00 55.60 142 LYS A C 1
ATOM 827 O O . LYS A 1 115 ? 27.242 -39.461 -9.427 1.00 53.91 142 LYS A O 1
ATOM 833 N N . ASP A 1 116 ? 29.418 -39.449 -8.758 1.00 53.37 143 ASP A N 1
ATOM 834 C CA . ASP A 1 116 ? 29.193 -39.710 -7.311 1.00 53.07 143 ASP A CA 1
ATOM 835 C C . ASP A 1 116 ? 28.221 -38.689 -6.712 1.00 50.31 143 ASP A C 1
ATOM 836 O O . ASP A 1 116 ? 27.435 -39.081 -5.837 1.00 54.98 143 ASP A O 1
ATOM 841 N N . GLY A 1 117 ? 28.292 -37.427 -7.133 1.00 44.82 144 GLY A N 1
ATOM 842 C CA . GLY A 1 117 ? 27.509 -36.332 -6.532 1.00 47.13 144 GLY A CA 1
ATOM 843 C C . GLY A 1 117 ? 26.053 -36.346 -6.968 1.00 47.85 144 GLY A C 1
ATOM 844 O O . GLY A 1 117 ? 25.175 -35.945 -6.167 1.00 47.06 144 GLY A O 1
ATOM 845 N N . LEU A 1 118 ? 25.812 -36.745 -8.215 1.00 48.50 145 LEU A N 1
ATOM 846 C CA . LEU A 1 118 ? 24.457 -36.907 -8.794 1.00 45.99 145 LEU A CA 1
ATOM 847 C C . LEU A 1 118 ? 23.787 -38.118 -8.154 1.00 43.59 145 LEU A C 1
ATOM 848 O O . LEU A 1 118 ? 22.698 -37.956 -7.636 1.00 51.43 145 LEU A O 1
ATOM 853 N N . ASP A 1 119 ? 24.425 -39.285 -8.218 1.00 41.80 146 ASP A N 1
ATOM 854 C CA . ASP A 1 119 ? 24.023 -40.507 -7.472 1.00 39.69 146 ASP A CA 1
ATOM 855 C C . ASP A 1 119 ? 23.685 -40.109 -6.042 1.00 36.61 146 ASP A C 1
ATOM 856 O O . ASP A 1 119 ? 22.598 -40.479 -5.582 1.00 33.23 146 ASP A O 1
ATOM 861 N N . GLY A 1 120 ? 24.562 -39.313 -5.429 1.00 37.79 147 GLY A N 1
ATOM 862 C CA . GLY A 1 120 ? 24.467 -38.831 -4.036 1.00 40.79 147 GLY A CA 1
ATOM 863 C C . GLY A 1 120 ? 23.205 -38.036 -3.728 1.00 41.01 147 GLY A C 1
ATOM 864 O O . GLY A 1 120 ? 22.729 -38.146 -2.596 1.00 41.81 147 GLY A O 1
ATOM 865 N N . VAL A 1 121 ? 22.676 -37.264 -4.683 1.00 42.68 148 VAL A N 1
ATOM 866 C CA . VAL A 1 121 ? 21.596 -36.264 -4.442 1.00 41.95 148 VAL A CA 1
ATOM 867 C C . VAL A 1 121 ? 20.327 -36.642 -5.211 1.00 39.73 148 VAL A C 1
ATOM 868 O O . VAL A 1 121 ? 19.247 -36.558 -4.627 1.00 43.33 148 VAL A O 1
ATOM 872 N N . TYR A 1 122 ? 20.433 -37.063 -6.458 1.00 40.47 149 TYR A N 1
ATOM 873 C CA . TYR A 1 122 ? 19.267 -37.421 -7.306 1.00 44.03 149 TYR A CA 1
ATOM 874 C C . TYR A 1 122 ? 18.733 -38.830 -6.997 1.00 43.99 149 TYR A C 1
ATOM 875 O O . TYR A 1 122 ? 17.665 -38.977 -6.374 1.00 44.91 149 TYR A O 1
ATOM 884 N N . TRP A 1 123 ? 19.448 -39.855 -7.441 1.00 42.86 150 TRP A N 1
ATOM 885 C CA . TRP A 1 123 ? 18.974 -41.258 -7.434 1.00 46.97 150 TRP A CA 1
ATOM 886 C C . TRP A 1 123 ? 18.532 -41.674 -6.037 1.00 49.01 150 TRP A C 1
ATOM 887 O O . TRP A 1 123 ? 17.544 -42.414 -5.945 1.00 59.77 150 TRP A O 1
ATOM 898 N N . VAL A 1 124 ? 19.232 -41.246 -4.989 1.00 49.36 151 VAL A N 1
ATOM 899 C CA . VAL A 1 124 ? 18.807 -41.564 -3.585 1.00 50.41 151 VAL A CA 1
ATOM 900 C C . VAL A 1 124 ? 17.292 -41.363 -3.492 1.00 46.91 151 VAL A C 1
ATOM 901 O O . VAL A 1 124 ? 16.622 -42.259 -2.937 1.00 43.40 151 VAL A O 1
ATOM 905 N N . SER A 1 125 ? 16.800 -40.247 -4.048 1.00 42.39 152 SER A N 1
ATOM 906 C CA . SER A 1 125 ? 15.375 -39.849 -4.038 1.00 41.22 152 SER A CA 1
ATOM 907 C C . SER A 1 125 ? 14.648 -40.592 -5.140 1.00 37.45 152 SER A C 1
ATOM 908 O O . SER A 1 125 ? 13.554 -41.059 -4.906 1.00 34.86 152 SER A O 1
ATOM 911 N N . ALA A 1 126 ? 15.248 -40.669 -6.314 1.00 41.99 153 ALA A N 1
ATOM 912 C CA . ALA A 1 126 ? 14.540 -41.080 -7.549 1.00 45.11 153 ALA A CA 1
ATOM 913 C C . ALA A 1 126 ? 14.309 -42.586 -7.543 1.00 43.85 153 ALA A C 1
ATOM 914 O O . ALA A 1 126 ? 13.173 -42.961 -7.739 1.00 45.34 153 ALA A O 1
ATOM 916 N N . TYR A 1 127 ? 15.345 -43.402 -7.329 1.00 46.68 154 TYR A N 1
ATOM 917 C CA . TYR A 1 127 ? 15.241 -44.885 -7.341 1.00 47.94 154 TYR A CA 1
ATOM 918 C C . TYR A 1 127 ? 14.130 -45.306 -6.382 1.00 46.15 154 TYR A C 1
ATOM 919 O O . TYR A 1 127 ? 13.366 -46.218 -6.703 1.00 43.33 154 TYR A O 1
ATOM 928 N N . THR A 1 128 ? 14.015 -44.626 -5.250 1.00 46.88 155 THR A N 1
ATOM 929 C CA . THR A 1 128 ? 12.940 -44.897 -4.265 1.00 52.37 155 THR A CA 1
ATOM 930 C C . THR A 1 128 ? 11.582 -44.484 -4.862 1.00 51.73 155 THR A C 1
ATOM 931 O O . THR A 1 128 ? 10.749 -45.379 -5.120 1.00 54.52 155 THR A O 1
ATOM 935 N N . ALA A 1 129 ? 11.382 -43.188 -5.114 1.00 50.08 156 ALA A N 1
ATOM 936 C CA . ALA A 1 129 ? 10.181 -42.605 -5.759 1.00 47.8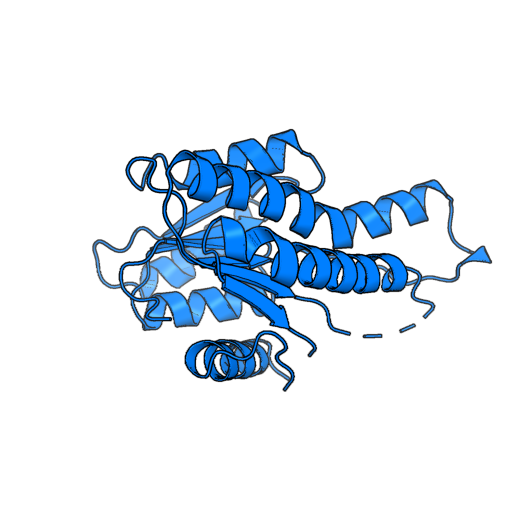3 156 ALA A CA 1
ATOM 937 C C . ALA A 1 129 ? 9.618 -43.554 -6.824 1.00 45.84 156 ALA A C 1
ATOM 938 O O . ALA A 1 129 ? 8.403 -43.719 -6.863 1.00 45.61 156 ALA A O 1
ATOM 940 N N . HIS A 1 130 ? 10.467 -44.149 -7.662 1.00 47.45 157 HIS A N 1
ATOM 941 C CA . HIS A 1 130 ? 10.046 -45.103 -8.720 1.00 47.97 157 HIS A CA 1
ATOM 942 C C . HIS A 1 130 ? 9.335 -46.264 -8.054 1.00 48.49 157 HIS A C 1
ATOM 943 O O . HIS A 1 130 ? 8.122 -46.328 -8.210 1.00 52.36 157 HIS A O 1
ATOM 950 N N . GLU A 1 131 ? 10.063 -47.085 -7.298 1.00 51.08 158 GLU A N 1
ATOM 951 C CA . GLU A 1 131 ? 9.520 -48.315 -6.673 1.00 53.19 158 GLU A CA 1
ATOM 952 C C . GLU A 1 131 ? 8.314 -47.943 -5.800 1.00 52.77 158 GLU A C 1
ATOM 953 O O . GLU A 1 131 ? 7.312 -48.687 -5.832 1.00 57.04 158 GLU A O 1
ATOM 959 N N . ALA A 1 132 ? 8.370 -46.809 -5.101 1.00 50.92 159 ALA A N 1
ATOM 960 C CA . ALA A 1 132 ? 7.235 -46.233 -4.335 1.00 53.89 159 ALA A CA 1
ATOM 961 C C . ALA A 1 132 ? 5.957 -46.195 -5.182 1.00 59.12 159 ALA A C 1
ATOM 962 O O . ALA A 1 132 ? 4.993 -46.868 -4.814 1.00 63.88 159 ALA A O 1
ATOM 964 N N . CYS A 1 133 ? 5.941 -45.438 -6.279 1.00 65.72 160 CYS A N 1
ATOM 965 C CA . CYS A 1 133 ? 4.787 -45.365 -7.215 1.00 67.82 160 CYS A CA 1
ATOM 966 C C . CYS A 1 133 ? 4.421 -46.766 -7.689 1.00 66.24 160 CYS A C 1
ATOM 967 O O . CYS A 1 133 ? 3.320 -47.196 -7.364 1.00 74.26 160 CYS A O 1
ATOM 970 N N . GLN A 1 134 ? 5.328 -47.432 -8.405 1.00 70.24 161 GLN A N 1
ATOM 971 C CA . GLN A 1 134 ? 5.228 -48.864 -8.804 1.00 77.45 161 GLN A CA 1
ATOM 972 C C . GLN A 1 134 ? 4.489 -49.682 -7.737 1.00 79.64 161 GLN A C 1
ATOM 973 O O . GLN A 1 134 ? 3.793 -50.637 -8.114 1.00 82.25 161 GLN A O 1
ATOM 979 N N . MET A 1 135 ? 4.645 -49.357 -6.454 1.00 78.46 162 MET A N 1
ATOM 980 C CA . MET A 1 135 ? 3.942 -50.096 -5.369 1.00 83.23 162 MET A CA 1
ATOM 981 C C . MET A 1 135 ? 2.469 -49.661 -5.282 1.00 74.47 162 MET A C 1
ATOM 982 O O . MET A 1 135 ? 1.588 -50.493 -5.513 1.00 72.59 162 MET A O 1
ATOM 987 N N . MET A 1 136 ? 2.205 -48.400 -4.969 1.00 71.39 163 MET A N 1
ATOM 988 C CA . MET A 1 136 ? 0.829 -47.861 -4.831 1.00 74.46 163 MET A CA 1
ATOM 989 C C . MET A 1 136 ? 0.014 -48.167 -6.098 1.00 74.41 163 MET A C 1
ATOM 990 O O . MET A 1 136 ? -1.145 -48.584 -5.957 1.00 70.18 163 MET A O 1
ATOM 995 N N . SER A 1 137 ? 0.603 -47.946 -7.281 1.00 81.05 164 SER A N 1
ATOM 996 C CA . SER A 1 137 ? 0.005 -48.183 -8.625 1.00 82.67 164 SER A CA 1
ATOM 997 C C . SER A 1 137 ? -0.607 -49.575 -8.685 1.00 82.94 164 SER A C 1
ATOM 998 O O . SER A 1 137 ? -1.806 -49.677 -8.979 1.00 89.29 164 SER A O 1
ATOM 1001 N N . LYS A 1 138 ? 0.228 -50.584 -8.434 1.00 82.66 165 LYS A N 1
ATOM 1002 C CA . LYS A 1 138 ? -0.060 -52.026 -8.658 1.00 85.84 165 LYS A CA 1
ATOM 1003 C C . LYS A 1 138 ? -0.979 -52.536 -7.543 1.00 78.28 165 LYS A C 1
ATOM 1004 O O . LYS A 1 138 ? -1.905 -53.289 -7.841 1.00 80.51 165 LYS A O 1
ATOM 1010 N N . GLN A 1 139 ? -0.762 -52.090 -6.311 1.00 80.35 166 GLN A N 1
ATOM 1011 C CA . GLN A 1 139 ? -1.711 -52.286 -5.188 1.00 79.38 166 GLN A CA 1
ATOM 1012 C C . GLN A 1 139 ? -2.963 -51.450 -5.445 1.00 79.67 166 GLN A C 1
ATOM 1013 O O . GLN A 1 139 ? -3.960 -51.686 -4.763 1.00 88.09 166 GLN A O 1
ATOM 1019 N N . ARG A 1 140 ? -2.881 -50.476 -6.353 1.00 88.70 167 ARG A N 1
ATOM 1020 C CA . ARG A 1 140 ? -3.967 -49.507 -6.662 1.00 93.52 167 ARG A CA 1
ATOM 1021 C C . ARG A 1 140 ? -4.452 -48.879 -5.353 1.00 89.53 167 ARG A C 1
ATOM 1022 O O . ARG A 1 140 ? -5.642 -49.009 -5.033 1.00 92.95 167 ARG A O 1
ATOM 1030 N N . ARG A 1 141 ? -3.534 -48.266 -4.605 1.00 82.38 168 ARG A N 1
ATOM 1031 C CA . ARG A 1 141 ? -3.839 -47.362 -3.469 1.00 74.24 168 ARG A CA 1
ATOM 1032 C C . ARG A 1 141 ? -3.258 -45.999 -3.812 1.00 71.27 168 ARG A C 1
ATOM 1033 O O . ARG A 1 141 ? -2.506 -45.938 -4.784 1.00 69.04 168 ARG A O 1
ATOM 1041 N N . THR A 1 142 ? -3.551 -44.972 -3.018 1.00 71.78 169 THR A N 1
ATOM 1042 C CA . THR A 1 142 ? -3.082 -43.584 -3.270 1.00 76.52 169 THR A CA 1
ATOM 1043 C C . THR A 1 142 ? -1.972 -43.253 -2.268 1.00 83.33 169 THR A C 1
ATOM 1044 O O . THR A 1 142 ? -1.155 -44.152 -1.995 1.00 100.16 169 THR A O 1
ATOM 1048 N N . GLY A 1 143 ? -1.945 -42.029 -1.732 1.00 78.71 170 GLY A N 1
ATOM 1049 C CA . GLY A 1 143 ? -0.866 -41.557 -0.846 1.00 72.35 170 GLY A CA 1
ATOM 1050 C C . GLY A 1 143 ? 0.148 -40.748 -1.628 1.00 69.31 170 GLY A C 1
ATOM 1051 O O . GLY A 1 143 ? 0.074 -40.747 -2.853 1.00 71.41 170 GLY A O 1
ATOM 1052 N N . LYS A 1 144 ? 1.087 -40.114 -0.933 1.00 69.59 171 LYS A N 1
ATOM 1053 C CA . LYS A 1 144 ? 1.892 -38.976 -1.441 1.00 67.49 171 LYS A CA 1
ATOM 1054 C C . LYS A 1 144 ? 3.358 -39.374 -1.636 1.00 61.21 171 LYS A C 1
ATOM 1055 O O . LYS A 1 144 ? 3.802 -40.330 -0.990 1.00 54.97 171 LYS A O 1
ATOM 1061 N N . ILE A 1 145 ? 4.062 -38.636 -2.504 1.00 59.03 172 ILE A N 1
ATOM 1062 C CA . ILE A 1 145 ? 5.544 -38.679 -2.702 1.00 56.98 172 ILE A CA 1
ATOM 1063 C C . ILE A 1 145 ? 6.078 -37.239 -2.616 1.00 50.23 172 ILE A C 1
ATOM 1064 O O . ILE A 1 145 ? 5.678 -36.385 -3.431 1.00 50.36 172 ILE A O 1
ATOM 1069 N N . ILE A 1 146 ? 6.975 -36.983 -1.671 1.00 45.39 173 ILE A N 1
ATOM 1070 C CA . ILE A 1 146 ? 7.443 -35.610 -1.355 1.00 45.13 173 ILE A CA 1
ATOM 1071 C C . ILE A 1 146 ? 8.962 -35.545 -1.534 1.00 49.02 173 ILE A C 1
ATOM 1072 O O . ILE A 1 146 ? 9.721 -36.187 -0.769 1.00 51.05 173 ILE A O 1
ATOM 1077 N N . PHE A 1 147 ? 9.385 -34.768 -2.521 1.00 48.91 174 PHE A N 1
ATOM 1078 C CA . PHE A 1 147 ? 10.807 -34.504 -2.809 1.00 48.58 174 PHE A CA 1
ATOM 1079 C C . PHE A 1 147 ? 11.274 -33.330 -1.965 1.00 47.39 174 PHE A C 1
ATOM 1080 O O . PHE A 1 147 ? 10.477 -32.429 -1.701 1.00 42.92 174 PHE A O 1
ATOM 1088 N N . VAL A 1 148 ? 12.546 -33.344 -1.592 1.00 50.76 175 VAL A N 1
ATOM 1089 C CA . VAL A 1 148 ? 13.188 -32.177 -0.939 1.00 56.60 175 VAL A CA 1
ATOM 1090 C C . VAL A 1 148 ? 14.384 -31.747 -1.789 1.00 67.92 175 VAL A C 1
ATOM 1091 O O . VAL A 1 148 ? 15.203 -32.625 -2.139 1.00 75.55 175 VAL A O 1
ATOM 1095 N N . ALA A 1 149 ? 14.447 -30.445 -2.107 1.00 72.88 176 ALA A N 1
ATOM 1096 C CA . ALA A 1 149 ? 15.569 -29.754 -2.784 1.00 67.94 176 ALA A CA 1
ATOM 1097 C C . ALA A 1 149 ? 16.025 -28.558 -1.927 1.00 76.10 176 ALA A C 1
ATOM 1098 O O . ALA A 1 149 ? 16.300 -28.754 -0.712 1.00 79.94 176 ALA A O 1
ATOM 1100 N N . SER A 1 150 ? 16.116 -27.354 -2.499 1.00 74.15 177 SER A N 1
ATOM 1101 C CA . SER A 1 150 ? 16.752 -26.200 -1.814 1.00 73.51 177 SER A CA 1
ATOM 1102 C C . SER A 1 150 ? 16.752 -24.963 -2.728 1.00 75.79 177 SER A C 1
ATOM 1103 O O . SER A 1 150 ? 17.859 -24.498 -3.092 1.00 73.26 177 SER A O 1
ATOM 1106 N N . TYR A 1 160 ? 31.495 -23.813 -7.607 1.00 109.56 187 TYR A N 1
ATOM 1107 C CA . TYR A 1 160 ? 31.142 -23.944 -6.170 1.00 100.28 187 TYR A CA 1
ATOM 1108 C C . TYR A 1 160 ? 30.287 -25.221 -6.007 1.00 95.12 187 TYR A C 1
ATOM 1109 O O . TYR A 1 160 ? 30.759 -26.164 -5.326 1.00 76.40 187 TYR A O 1
ATOM 1118 N N . SER A 1 161 ? 29.134 -25.307 -6.689 1.00 97.71 188 SER A N 1
ATOM 1119 C CA . SER A 1 161 ? 28.119 -26.387 -6.526 1.00 96.37 188 SER A CA 1
ATOM 1120 C C . SER A 1 161 ? 28.476 -27.605 -7.402 1.00 101.07 188 SER A C 1
ATOM 1121 O O . SER A 1 161 ? 29.384 -28.345 -6.982 1.00 120.59 188 SER A O 1
ATOM 1124 N N . SER A 1 162 ? 27.795 -27.832 -8.540 1.00 89.87 189 SER A N 1
ATOM 1125 C CA . SER A 1 162 ? 27.850 -29.091 -9.339 1.00 94.78 189 SER A CA 1
ATOM 1126 C C . SER A 1 162 ? 27.140 -30.255 -8.602 1.00 101.00 189 SER A C 1
ATOM 1127 O O . SER A 1 162 ? 27.367 -31.435 -8.969 1.00 90.97 189 SER A O 1
ATOM 1130 N N . PHE A 1 163 ? 26.361 -29.953 -7.555 1.00 99.24 190 PHE A N 1
ATOM 1131 C CA . PHE A 1 163 ? 25.251 -30.789 -7.017 1.00 85.89 190 PHE A CA 1
ATOM 1132 C C . PHE A 1 163 ? 23.934 -30.217 -7.564 1.00 73.96 190 PHE A C 1
ATOM 1133 O O . PHE A 1 163 ? 22.975 -30.962 -7.715 1.00 75.20 190 PHE A O 1
ATOM 1141 N N . SER A 1 164 ? 23.938 -28.915 -7.871 1.00 66.43 191 SER A N 1
ATOM 1142 C CA . SER A 1 164 ? 22.895 -28.115 -8.569 1.00 61.75 191 SER A CA 1
ATOM 1143 C C . SER A 1 164 ? 22.184 -28.894 -9.662 1.00 57.32 191 SER A C 1
ATOM 1144 O O . SER A 1 164 ? 20.959 -28.941 -9.697 1.00 64.47 191 SER A O 1
ATOM 1147 N N . PRO A 1 165 ? 22.907 -29.428 -10.661 1.00 53.82 192 PRO A N 1
ATOM 1148 C CA . PRO A 1 165 ? 22.275 -30.298 -11.643 1.00 54.14 192 PRO A CA 1
ATOM 1149 C C . PRO A 1 165 ? 21.285 -31.236 -10.940 1.00 52.96 192 PRO A C 1
ATOM 1150 O O . PRO A 1 165 ? 20.105 -31.170 -11.271 1.00 51.47 192 PRO A O 1
ATOM 1154 N N . ALA A 1 166 ? 21.781 -32.006 -9.954 1.00 49.26 193 ALA A N 1
ATOM 1155 C CA . ALA A 1 166 ? 21.041 -33.073 -9.236 1.00 44.71 193 ALA A CA 1
ATOM 1156 C C . ALA A 1 166 ? 19.786 -32.497 -8.578 1.00 45.02 193 ALA A C 1
ATOM 1157 O O . ALA A 1 166 ? 18.769 -33.189 -8.567 1.00 45.35 193 ALA A O 1
ATOM 1159 N N . LYS A 1 167 ? 19.854 -31.266 -8.072 1.00 50.34 194 LYS A N 1
ATOM 1160 C CA . LYS A 1 167 ? 18.706 -30.569 -7.435 1.00 54.63 194 LYS A CA 1
ATOM 1161 C C . LYS A 1 167 ? 17.691 -30.242 -8.534 1.00 53.77 194 LYS A C 1
ATOM 1162 O O . LYS A 1 167 ? 16.477 -30.502 -8.362 1.00 52.68 194 LYS A O 1
ATOM 1168 N N . TYR A 1 168 ? 18.172 -29.705 -9.649 1.00 52.48 195 TYR A N 1
ATOM 1169 C CA . TYR A 1 168 ? 17.295 -29.359 -10.788 1.00 52.94 195 TYR A CA 1
ATOM 1170 C C . TYR A 1 168 ? 16.609 -30.632 -11.264 1.00 50.12 195 TYR A C 1
ATOM 1171 O O . TYR A 1 168 ? 15.430 -30.607 -11.579 1.00 51.88 195 TYR A O 1
ATOM 1180 N N . ALA A 1 169 ? 17.360 -31.721 -11.327 1.00 47.85 196 ALA A N 1
ATOM 1181 C CA . ALA A 1 169 ? 16.834 -33.020 -11.779 1.00 50.85 196 ALA A CA 1
ATOM 1182 C C . ALA A 1 169 ? 15.612 -33.366 -10.930 1.00 50.64 196 ALA A C 1
ATOM 1183 O O . ALA A 1 169 ? 14.592 -33.795 -11.500 1.00 51.55 196 ALA A O 1
ATOM 1185 N N . LEU A 1 170 ? 15.698 -33.156 -9.617 1.00 53.24 197 LEU A N 1
ATOM 1186 C CA . LEU A 1 170 ? 14.583 -33.496 -8.696 1.00 57.44 197 LEU A CA 1
ATOM 1187 C C . LEU A 1 170 ? 13.358 -32.676 -9.108 1.00 58.07 197 LEU A C 1
ATOM 1188 O O . LEU A 1 170 ? 12.334 -33.284 -9.457 1.00 60.19 197 LEU A O 1
ATOM 1193 N N . ARG A 1 171 ? 13.477 -31.348 -9.122 1.00 59.47 198 ARG A N 1
ATOM 1194 C CA . ARG A 1 171 ? 12.409 -30.444 -9.631 1.00 62.12 198 ARG A CA 1
ATOM 1195 C C . ARG A 1 171 ? 11.871 -31.049 -10.935 1.00 53.49 198 ARG A C 1
ATOM 1196 O O . ARG A 1 171 ? 10.661 -31.255 -11.033 1.00 52.83 198 ARG A O 1
ATOM 1204 N N . GLY A 1 172 ? 12.771 -31.385 -11.859 1.00 51.07 199 GLY A N 1
ATOM 1205 C CA . GLY A 1 172 ? 12.469 -32.009 -13.159 1.00 49.87 199 GLY A CA 1
ATOM 1206 C C . GLY A 1 172 ? 11.598 -33.241 -13.013 1.00 47.47 199 GLY A C 1
ATOM 1207 O O . GLY A 1 172 ? 10.649 -33.376 -13.773 1.00 46.56 199 GLY A O 1
ATOM 1208 N N . LEU A 1 173 ? 11.917 -34.128 -12.078 1.00 47.42 200 LEU A N 1
ATOM 1209 C CA . LEU A 1 173 ? 11.173 -35.399 -11.897 1.00 45.57 200 LEU A CA 1
ATOM 1210 C C . LEU A 1 173 ? 9.850 -35.138 -11.160 1.00 46.34 200 LEU A C 1
ATOM 1211 O O . LEU A 1 173 ? 8.824 -35.692 -11.558 1.00 43.94 200 LEU A O 1
ATOM 1216 N N . SER A 1 174 ? 9.879 -34.330 -10.105 1.00 49.07 201 SER A N 1
ATOM 1217 C CA . SER A 1 174 ? 8.679 -33.796 -9.419 1.00 51.83 201 SER A CA 1
ATOM 1218 C C . SER A 1 174 ? 7.649 -33.342 -10.461 1.00 54.10 201 SER A C 1
ATOM 1219 O O . SER A 1 174 ? 6.477 -33.781 -10.377 1.00 52.88 201 SER A O 1
ATOM 1222 N N . ASP A 1 175 ? 8.092 -32.497 -11.399 1.00 53.35 202 ASP A N 1
ATOM 1223 C CA . ASP A 1 175 ? 7.242 -31.802 -12.400 1.00 53.09 202 ASP A CA 1
ATOM 1224 C C . ASP A 1 175 ? 6.664 -32.831 -13.365 1.00 51.77 202 ASP A C 1
ATOM 1225 O O . ASP A 1 175 ? 5.461 -32.766 -13.629 1.00 60.27 202 ASP A O 1
ATOM 1230 N N . ALA A 1 176 ? 7.498 -33.737 -13.866 1.00 52.32 203 ALA A N 1
ATOM 1231 C CA . ALA A 1 176 ? 7.106 -34.851 -14.761 1.00 52.71 203 ALA A CA 1
ATOM 1232 C C . ALA A 1 176 ? 6.032 -35.685 -14.057 1.00 53.35 203 ALA A C 1
ATOM 1233 O O . ALA A 1 176 ? 4.981 -35.937 -14.658 1.00 58.50 203 ALA A O 1
ATOM 1235 N N . LEU A 1 177 ? 6.290 -36.086 -12.815 1.00 55.13 204 LEU A N 1
ATOM 1236 C CA . LEU A 1 177 ? 5.370 -36.950 -12.032 1.00 57.38 204 LEU A CA 1
ATOM 1237 C C . LEU A 1 177 ? 4.107 -36.150 -11.737 1.00 55.73 204 LEU A C 1
ATOM 1238 O O . LEU A 1 177 ? 3.014 -36.693 -11.940 1.00 50.39 204 LEU A O 1
ATOM 1243 N N . ARG A 1 178 ? 4.276 -34.920 -11.244 1.00 59.77 205 ARG A N 1
ATOM 1244 C CA . ARG A 1 178 ? 3.154 -34.087 -10.751 1.00 65.20 205 ARG A CA 1
ATOM 1245 C C . ARG A 1 178 ? 2.113 -34.016 -11.859 1.00 61.87 205 ARG A C 1
ATOM 1246 O O . ARG A 1 178 ? 0.933 -33.944 -11.534 1.00 60.59 205 ARG A O 1
ATOM 1254 N N . SER A 1 179 ? 2.566 -34.055 -13.112 1.00 64.28 206 SE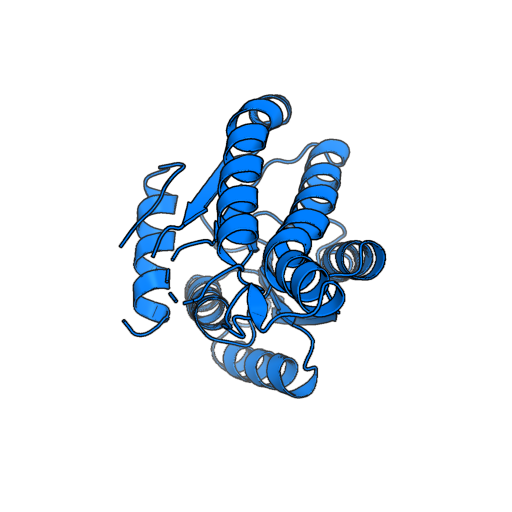R A N 1
ATOM 1255 C CA . SER A 1 179 ? 1.744 -34.405 -14.298 1.00 62.36 206 SER A CA 1
ATOM 1256 C C . SER A 1 179 ? 1.313 -35.877 -14.183 1.00 63.78 206 SER A C 1
ATOM 1257 O O . SER A 1 179 ? 0.312 -36.135 -13.468 1.00 61.05 206 SER A O 1
ATOM 1260 N N . GLU A 1 180 ? 2.091 -36.789 -14.792 1.00 65.94 207 GLU A N 1
ATOM 1261 C CA . GLU A 1 180 ? 1.811 -38.244 -14.999 1.00 68.96 207 GLU A CA 1
ATOM 1262 C C . GLU A 1 180 ? 0.922 -38.839 -13.896 1.00 71.02 207 GLU A C 1
ATOM 1263 O O . GLU A 1 180 ? -0.118 -39.422 -14.239 1.00 63.28 207 GLU A O 1
ATOM 1269 N N . MET A 1 181 ? 1.345 -38.764 -12.627 1.00 88.96 208 MET A N 1
ATOM 1270 C CA . MET A 1 181 ? 0.888 -39.711 -11.566 1.00 98.28 208 MET A CA 1
ATOM 1271 C C . MET A 1 181 ? -0.487 -39.306 -11.028 1.00 97.84 208 MET A C 1
ATOM 1272 O O . MET A 1 181 ? -1.010 -40.002 -10.126 1.00 107.39 208 MET A O 1
ATOM 1277 N N . LEU A 1 182 ? -1.079 -38.275 -11.628 1.00 85.26 209 LEU A N 1
ATOM 1278 C CA . LEU A 1 182 ? -2.514 -37.962 -11.475 1.00 77.89 209 LEU A CA 1
ATOM 1279 C C . LEU A 1 182 ? -3.268 -38.702 -12.591 1.00 67.47 209 LEU A C 1
ATOM 1280 O O . LEU A 1 182 ? -4.290 -38.221 -13.050 1.00 61.29 209 LEU A O 1
ATOM 1285 N N . LEU A 1 183 ? -2.718 -39.839 -13.018 1.00 68.68 210 LEU A N 1
ATOM 1286 C CA . LEU A 1 183 ? -3.401 -40.933 -13.751 1.00 72.24 210 LEU A CA 1
ATOM 1287 C C . LEU A 1 183 ? -3.458 -42.159 -12.843 1.00 74.20 210 LEU A C 1
ATOM 1288 O O . LEU A 1 183 ? -4.213 -43.092 -13.150 1.00 79.48 210 LEU A O 1
ATOM 1293 N N . HIS A 1 184 ? -2.619 -42.214 -11.816 1.00 76.86 211 HIS A N 1
ATOM 1294 C CA . HIS A 1 184 ? -2.710 -43.273 -10.785 1.00 80.03 211 HIS A CA 1
ATOM 1295 C C . HIS A 1 184 ? -3.097 -42.617 -9.458 1.00 77.35 211 HIS A C 1
ATOM 1296 O O . HIS A 1 184 ? -2.975 -43.295 -8.425 1.00 70.38 211 HIS A O 1
ATOM 1303 N N . ASN A 1 185 ? -3.605 -41.374 -9.510 1.00 76.55 212 ASN A N 1
ATOM 1304 C CA . ASN A 1 185 ? -4.264 -40.692 -8.364 1.00 77.21 212 ASN A CA 1
ATOM 1305 C C . ASN A 1 185 ? -3.262 -40.763 -7.207 1.00 77.23 212 ASN A C 1
ATOM 1306 O O . ASN A 1 185 ? -3.502 -41.478 -6.216 1.00 90.30 212 ASN A O 1
ATOM 1311 N N . ILE A 1 186 ? -2.120 -40.111 -7.384 1.00 71.42 213 ILE A N 1
ATOM 1312 C CA . ILE A 1 186 ? -1.054 -40.024 -6.348 1.00 68.55 213 ILE A CA 1
ATOM 1313 C C . ILE A 1 186 ? -0.637 -38.557 -6.252 1.00 70.79 213 ILE A C 1
ATOM 1314 O O . ILE A 1 186 ? -0.256 -37.972 -7.301 1.00 71.94 213 ILE A O 1
ATOM 1319 N N . ASP A 1 187 ? -0.761 -37.985 -5.050 1.00 70.31 214 ASP A N 1
ATOM 1320 C CA . ASP A 1 187 ? -0.255 -36.630 -4.706 1.00 68.72 214 ASP A CA 1
ATOM 1321 C C . ASP A 1 187 ? 1.260 -36.633 -4.921 1.00 59.81 214 ASP A C 1
ATOM 1322 O O . ASP A 1 187 ? 1.896 -37.701 -4.710 1.00 49.82 214 ASP A O 1
ATOM 1327 N N . ILE A 1 188 ? 1.791 -35.492 -5.367 1.00 54.20 215 ILE A N 1
ATOM 1328 C CA . ILE A 1 188 ? 3.242 -35.234 -5.587 1.00 50.29 215 ILE A CA 1
ATOM 1329 C C . ILE A 1 188 ? 3.519 -33.847 -5.025 1.00 46.71 215 ILE A C 1
ATOM 1330 O O . ILE A 1 188 ? 2.730 -32.948 -5.296 1.00 50.92 215 ILE A O 1
ATOM 1335 N N . HIS A 1 189 ? 4.567 -33.689 -4.230 1.00 46.60 216 HIS A N 1
ATOM 1336 C CA . HIS A 1 189 ? 4.941 -32.375 -3.653 1.00 49.92 216 HIS A CA 1
ATOM 1337 C C . HIS A 1 189 ? 6.457 -32.207 -3.717 1.00 50.37 216 HIS A C 1
ATOM 1338 O O . HIS A 1 189 ? 7.138 -33.183 -4.089 1.00 49.24 216 HIS A O 1
ATOM 1345 N N . ILE A 1 190 ? 6.950 -31.016 -3.368 1.00 50.33 217 ILE A N 1
ATOM 1346 C CA . ILE A 1 190 ? 8.406 -30.695 -3.396 1.00 52.48 217 ILE A CA 1
ATOM 1347 C C . ILE A 1 190 ? 8.667 -29.465 -2.529 1.00 54.51 217 ILE A C 1
ATOM 1348 O O . ILE A 1 190 ? 7.798 -28.578 -2.503 1.00 52.26 217 ILE A O 1
ATOM 1353 N N . PHE A 1 191 ? 9.826 -29.462 -1.858 1.00 57.91 218 PHE A N 1
ATOM 1354 C CA . PHE A 1 191 ? 10.230 -28.525 -0.781 1.00 60.65 218 PHE A CA 1
ATOM 1355 C C . PHE A 1 191 ? 11.450 -27.735 -1.258 1.00 57.96 218 PHE A C 1
ATOM 1356 O O . PHE A 1 191 ? 12.331 -28.330 -1.877 1.00 57.92 218 PHE A O 1
ATOM 1364 N N . LEU A 1 192 ? 11.468 -26.430 -0.978 1.00 61.24 219 LEU A N 1
ATOM 1365 C CA . LEU A 1 192 ? 12.503 -25.468 -1.435 1.00 63.67 219 LEU A CA 1
ATOM 1366 C C . LEU A 1 192 ? 12.898 -24.560 -0.274 1.00 67.71 219 LEU A C 1
ATOM 1367 O O . LEU A 1 192 ? 12.559 -23.377 -0.235 1.00 67.93 219 LEU A O 1
ATOM 1372 N N . PRO A 1 193 ? 13.607 -25.132 0.726 1.00 66.52 220 PRO A N 1
ATOM 1373 C CA . PRO A 1 193 ? 14.137 -24.357 1.848 1.00 67.47 220 PRO A CA 1
ATOM 1374 C C . PRO A 1 193 ? 15.414 -23.558 1.538 1.00 74.14 220 PRO A C 1
ATOM 1375 O O . PRO A 1 193 ? 16.088 -23.914 0.585 1.00 86.50 220 PRO A O 1
ATOM 1379 N N . ILE A 1 222 ? 18.241 -22.045 10.226 1.00 113.43 249 ILE A N 1
ATOM 1380 C CA . ILE A 1 222 ? 16.913 -22.440 10.789 1.00 109.37 249 ILE A CA 1
ATOM 1381 C C . ILE A 1 222 ? 16.982 -23.906 11.244 1.00 103.76 249 ILE A C 1
ATOM 1382 O O . ILE A 1 222 ? 17.181 -24.798 10.384 1.00 88.05 249 ILE A O 1
ATOM 1387 N N . THR A 1 223 ? 16.863 -24.145 12.557 1.00 103.45 250 THR A N 1
ATOM 1388 C CA . THR A 1 223 ? 16.828 -25.510 13.148 1.00 114.22 250 THR A CA 1
ATOM 1389 C C . THR A 1 223 ? 15.994 -26.371 12.196 1.00 114.32 250 THR A C 1
ATOM 1390 O O . THR A 1 223 ? 14.943 -25.922 11.745 1.00 113.79 250 THR A O 1
ATOM 1394 N N . PRO A 1 224 ? 16.436 -27.590 11.793 1.00 110.80 251 PRO A N 1
ATOM 1395 C CA . PRO A 1 224 ? 15.659 -28.413 10.864 1.00 106.03 251 PRO A CA 1
ATOM 1396 C C . PRO A 1 224 ? 14.146 -28.434 11.171 1.00 98.20 251 PRO A C 1
ATOM 1397 O O . PRO A 1 224 ? 13.376 -28.225 10.253 1.00 88.89 251 PRO A O 1
ATOM 1401 N N . ASP A 1 225 ? 13.766 -28.631 12.441 1.00 98.44 252 ASP A N 1
ATOM 1402 C CA . ASP A 1 225 ? 12.366 -28.812 12.935 1.00 103.54 252 ASP A CA 1
ATOM 1403 C C . ASP A 1 225 ? 11.452 -27.649 12.517 1.00 94.89 252 ASP A C 1
ATOM 1404 O O . ASP A 1 225 ? 10.216 -27.865 12.419 1.00 78.26 252 ASP A O 1
ATOM 1409 N N . VAL A 1 226 ? 12.030 -26.457 12.355 1.00 95.43 253 VAL A N 1
ATOM 1410 C CA . VAL A 1 226 ? 11.420 -25.281 11.663 1.00 94.35 253 VAL A CA 1
ATOM 1411 C C . VAL A 1 226 ? 10.944 -25.750 10.282 1.00 93.57 253 VAL A C 1
ATOM 1412 O O . 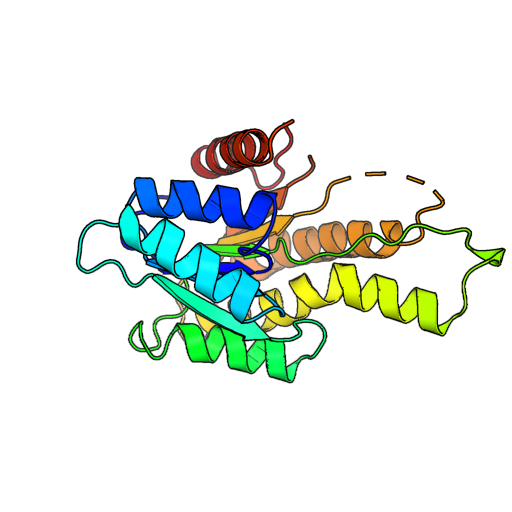VAL A 1 226 ? 9.732 -26.013 10.134 1.00 90.60 253 VAL A O 1
ATOM 1416 N N . CYS A 1 227 ? 11.876 -25.902 9.331 1.00 84.84 254 CYS A N 1
ATOM 1417 C CA . CYS A 1 227 ? 11.636 -26.385 7.945 1.00 77.86 254 CYS A CA 1
ATOM 1418 C C . CYS A 1 227 ? 10.583 -27.504 7.962 1.00 66.93 254 CYS A C 1
ATOM 1419 O O . CYS A 1 227 ? 9.684 -27.512 7.101 1.00 61.99 254 CYS A O 1
ATOM 1422 N N . ALA A 1 228 ? 10.673 -28.394 8.947 1.00 61.81 255 ALA A N 1
ATOM 1423 C CA . ALA A 1 228 ? 9.717 -29.497 9.185 1.00 61.55 255 ALA A CA 1
ATOM 1424 C C . ALA A 1 228 ? 8.288 -28.948 9.290 1.00 61.83 255 ALA A C 1
ATOM 1425 O O . ALA A 1 228 ? 7.369 -29.560 8.714 1.00 56.16 255 ALA A O 1
ATOM 1427 N N . ALA A 1 229 ? 8.095 -27.853 10.025 1.00 66.67 256 ALA A N 1
ATOM 1428 C CA . ALA A 1 229 ? 6.774 -27.207 10.196 1.00 68.93 256 ALA A CA 1
ATOM 1429 C C . ALA A 1 229 ? 6.320 -26.653 8.847 1.00 72.68 256 ALA A C 1
ATOM 1430 O O . ALA A 1 229 ? 5.218 -27.010 8.382 1.00 77.37 256 ALA A O 1
ATOM 1432 N N . ALA A 1 230 ? 7.161 -25.821 8.237 1.00 73.11 257 ALA A N 1
ATOM 1433 C CA . ALA A 1 230 ? 6.920 -25.241 6.901 1.00 78.03 257 ALA A CA 1
ATOM 1434 C C . ALA A 1 230 ? 6.297 -26.320 6.018 1.00 74.52 257 ALA A C 1
ATOM 1435 O O . ALA A 1 230 ? 5.264 -26.065 5.367 1.00 71.86 257 ALA A O 1
ATOM 1437 N N . LEU A 1 231 ? 6.908 -27.500 6.034 1.00 74.04 258 LEU A N 1
ATOM 1438 C CA . LEU A 1 231 ? 6.545 -28.613 5.130 1.00 78.10 258 LEU A CA 1
ATOM 1439 C C . LEU A 1 231 ? 5.154 -29.148 5.493 1.00 71.11 258 LEU A C 1
ATOM 1440 O O . LEU A 1 231 ? 4.282 -29.137 4.614 1.00 63.94 258 LEU A O 1
ATOM 1445 N N . GLU A 1 232 ? 4.959 -29.598 6.733 1.00 76.11 259 GLU A N 1
ATOM 1446 C CA . GLU A 1 232 ? 3.645 -30.088 7.236 1.00 83.66 259 GLU A CA 1
ATOM 1447 C C . GLU A 1 232 ? 2.599 -28.985 7.036 1.00 79.14 259 GLU A C 1
ATOM 1448 O O . GLU A 1 232 ? 1.434 -29.312 6.665 1.00 74.75 259 GLU A O 1
ATOM 1454 N N . SER A 1 233 ? 3.012 -27.730 7.239 1.00 71.64 260 SER A N 1
ATOM 1455 C CA . SER A 1 233 ? 2.196 -26.516 6.975 1.00 70.62 260 SER A CA 1
ATOM 1456 C C . SER A 1 233 ? 1.614 -26.606 5.551 1.00 66.97 260 SER A C 1
ATOM 1457 O O . SER A 1 233 ? 0.450 -27.062 5.402 1.00 58.37 260 SER A O 1
ATOM 1460 N N . GLY A 1 234 ? 2.436 -26.311 4.537 1.00 64.76 261 GLY A N 1
ATOM 1461 C CA . GLY A 1 234 ? 2.052 -26.310 3.112 1.00 66.01 261 GLY A CA 1
ATOM 1462 C C . GLY A 1 234 ? 1.461 -27.630 2.637 1.00 65.48 261 GLY A C 1
ATOM 1463 O O . GLY A 1 234 ? 0.833 -27.649 1.568 1.00 62.79 261 GLY A O 1
ATOM 1464 N N . LEU A 1 235 ? 1.661 -28.718 3.370 1.00 68.91 262 LEU A N 1
ATOM 1465 C CA . LEU A 1 235 ? 1.172 -30.047 2.940 1.00 74.21 262 LEU A CA 1
ATOM 1466 C C . LEU A 1 235 ? -0.311 -30.171 3.277 1.00 81.74 262 LEU A C 1
ATOM 1467 O O . LEU A 1 235 ? -1.068 -30.675 2.408 1.00 77.58 262 LEU A O 1
ATOM 1472 N N . LYS A 1 236 ? -0.710 -29.739 4.480 1.00 87.77 263 LYS A N 1
ATOM 1473 C CA . LYS A 1 236 ? -2.136 -29.787 4.895 1.00 90.70 263 LYS A CA 1
ATOM 1474 C C . LYS A 1 236 ? -2.906 -28.797 4.024 1.00 88.19 263 LYS A C 1
ATOM 1475 O O . LYS A 1 236 ? -4.070 -29.105 3.736 1.00 87.41 263 LYS A O 1
ATOM 1481 N N . LYS A 1 237 ? -2.246 -27.708 3.587 1.00 88.53 264 LYS A N 1
ATOM 1482 C CA . LYS A 1 237 ? -2.792 -26.656 2.676 1.00 88.97 264 LYS A CA 1
ATOM 1483 C C . LYS A 1 237 ? -2.537 -26.987 1.197 1.00 86.03 264 LYS A C 1
ATOM 1484 O O . LYS A 1 237 ? -2.747 -26.090 0.375 1.00 79.87 264 LYS A O 1
ATOM 1490 N N . GLY A 1 238 ? -2.031 -28.186 0.885 1.00 89.70 265 GLY A N 1
ATOM 1491 C CA . GLY A 1 238 ? -2.205 -28.872 -0.413 1.00 88.54 265 GLY A CA 1
ATOM 1492 C C . GLY A 1 238 ? -1.389 -28.317 -1.580 1.00 87.18 265 GLY A C 1
ATOM 1493 O O . GLY A 1 238 ? -1.536 -28.883 -2.682 1.00 84.84 265 GLY A O 1
ATOM 1494 N N . TYR A 1 239 ? -0.546 -27.291 -1.392 1.00 82.53 266 TYR A N 1
ATOM 1495 C CA . TYR A 1 239 ? 0.362 -26.793 -2.461 1.00 77.92 266 TYR A CA 1
ATOM 1496 C C . TYR A 1 239 ? 1.307 -27.925 -2.867 1.00 76.59 266 TYR A C 1
ATOM 1497 O O . TYR A 1 239 ? 1.712 -28.741 -2.006 1.00 78.80 266 TYR A O 1
ATOM 1506 N N . TYR A 1 240 ? 1.664 -27.946 -4.149 1.00 75.30 267 TYR A N 1
ATOM 1507 C CA . TYR A 1 240 ? 2.583 -28.931 -4.770 1.00 71.31 267 TYR A CA 1
ATOM 1508 C C . TYR A 1 240 ? 4.025 -28.480 -4.546 1.00 71.00 267 TYR A C 1
ATOM 1509 O O . TYR A 1 240 ? 4.905 -29.334 -4.412 1.00 79.82 267 TYR A O 1
ATOM 1518 N N . GLN A 1 241 ? 4.236 -27.167 -4.495 1.00 69.54 268 GLN A N 1
ATOM 1519 C CA . GLN A 1 241 ? 5.546 -26.501 -4.268 1.00 70.67 268 GLN A CA 1
ATOM 1520 C C . GLN A 1 241 ? 5.482 -25.783 -2.916 1.00 68.75 268 GLN A C 1
ATOM 1521 O O . GLN A 1 241 ? 4.448 -25.147 -2.670 1.00 75.48 268 GLN A O 1
ATOM 1527 N N . ILE A 1 242 ? 6.515 -25.894 -2.070 1.00 68.78 269 ILE A N 1
ATOM 1528 C CA . ILE A 1 242 ? 6.491 -25.446 -0.638 1.00 71.49 269 ILE A CA 1
ATOM 1529 C C . ILE A 1 242 ? 7.850 -24.836 -0.285 1.00 76.19 269 ILE A C 1
ATOM 1530 O O . ILE A 1 242 ? 8.853 -25.518 -0.526 1.00 86.56 269 ILE A O 1
ATOM 1535 N N . THR A 1 243 ? 7.867 -23.631 0.302 1.00 82.76 270 THR A N 1
ATOM 1536 C CA . THR A 1 243 ? 9.089 -22.875 0.712 1.00 87.30 270 THR A CA 1
ATOM 1537 C C . THR A 1 243 ? 9.105 -22.709 2.240 1.00 87.23 270 THR A C 1
ATOM 1538 O O . THR A 1 243 ? 8.474 -23.529 2.918 1.00 92.53 270 THR A O 1
ATOM 1542 N N . ASP A 1 244 ? 9.815 -21.709 2.772 1.00 91.48 271 ASP A N 1
ATOM 1543 C CA . ASP A 1 244 ? 9.823 -21.392 4.226 1.00 91.99 271 ASP A CA 1
ATOM 1544 C C . ASP A 1 244 ? 9.740 -19.871 4.419 1.00 95.70 271 ASP A C 1
ATOM 1545 O O . ASP A 1 244 ? 8.638 -19.345 4.616 1.00 99.73 271 ASP A O 1
#

Nearest PDB structures (foldseek):
  8jat-assembly1_A-2  TM=1.005E+00  e=6.042E-46  Cryptococcus deneoformans JEC21
  3svt-assembly1_B  TM=8.547E-01  e=2.096E-13  Mycobacterium ulcerans Agy99
  1yxm-assembly1_B  TM=8.811E-01  e=6.955E-13  Homo sapiens
  1yxm-assembly1_A  TM=9.062E-01  e=2.789E-12  Homo sapiens
  1xhl-assembly1_A  TM=8.726E-01  e=1.853E-11  Caenorhabditis elegans

CATH classification: 3.40.50.720

Solvent-accessible surface area: 10233 Å² total; per-residue (Å²): 52,80,3,153,54,62,4,0,0,0,0,18,0,13,54,41,31,1,60,4,0,0,56,62,0,2,141,56,16,0,37,1,0,1,0,13,165,76,58,184,95,2,101,37,11,14,114,104,8,93,81,90,18,66,142,78,29,54,3,37,22,28,64,15,71,7,50,42,58,113,24,0,40,88,4,0,65,37,0,2,148,64,20,84,91,88,0,1,16,8,0,1,1,29,24,55,66,73,137,90,76,90,149,140,107,24,77,178,110,50,59,128,59,11,65,28,4,7,34,81,12,2,7,62,0,1,115,25,0,11,57,15,0,20,159,74,191,71,69,11,10,0,1,0,23,13,94,205,16,41,56,34,81,1,57,168,34,3,123,41,38,0,68,56,26,132,77,114,24,104,139,62,98,0,60,7,8,2,0,32,54,144,93,60,75,66,11,0,43,23,0,15,46,4,3,139,126,54,126,39,79,7,90,107

InterPro domains:
  IPR002347 Short-chain dehydrogenase/reductase SDR [PF00106] (36-226)
  IPR002347 Short-chain dehydrogenase/reductase SDR [PR00081] (37-54)
  IPR002347 Short-chain dehydrogenase/reductase SDR [PR00081] (164-180)
  IPR002347 Short-chain dehydrogenase/reductase SDR [PR00081] (190-209)
  IPR036291 NAD(P)-binding domain superfamily [SSF51735] (17-256)
  IPR045022 3-ketodihydrosphingosine reductase KDSR-like [cd08939] (35-274)
  IPR057326 Ketoreductase domain [SM00822] (36-216)

GO terms:
  GO:0070402 NADPH binding (F, IDA)
  GO:0005515 protein binding (F, IPI)

Secondary structure (DSSP, 8-state):
---TTSEEEEETTTSHHHHHHHHHHHHHT-EEEEEES-HHHHHHHHHHHHHHS-TT----EEE--TTSHHHHHHHHHHTTTTTTT---SEEEE---------TTT--HHHHHHHHIIIIIHHHHHHHHHHHHHHHHT---EEEEE----SSHHHHHHHHHHHHHHHHHTTTTT-EEEEE----HHHHHHHHHHHHHTT-SEE--

Radius of gyration: 16.21 Å; Cα contacts (8 Å, |Δi|>4): 396; chains: 1; bounding box: 43×35×39 Å

Organism: Cryptococcus deneoformans (strain JEC21 / ATCC MYA-565) (NCBI:txid214684)

Sequence (204 aa):
YDPRGKHCYITGGSSGLGKALAERLVKQGAHVTIVGRDSKKAEGVVEELKAIAAPGQIIQCIAADLTSPIASTNAIHAACKPHADQAPDYVYLCAGFSRPKLFVETTKQELKDGLDGVYWVSAYTAHEACQMMSKQRRTGKIIFVASYSSFSPAKYALRGLSDALRSEMLLHNIDIHIFLPITPDVCAAALESGLKKGYYQITD

B-factor: mean 69.03, std 18.84, range [29.16, 148.16]

Foldseek 3Di:
DQQAQFEEEFEPCLDFLNVLLQLVSQVSHHQYEYEEADPCSQVVSLVVSVVNHDPPRNRYYYHFLLLDLVRLLVGQQVSCVVVVSPRGAHYHQDQADFPQDDPVPDDPVRLVCLLSRQASSLVSNVVSSLVSCQVVLHEHEREEEAAVGSNVVSRVVRVVVLVVCCPVCVVSHYHGAYEHEPRSNRSSCQCVVVVVVRDRYTYD